Protein AF-0000000079819621 (afdb_homodimer)

Structure (mmCIF, N/CA/C/O backbone):
data_AF-0000000079819621-model_v1
#
loop_
_entity.id
_entity.type
_entity.pdbx_description
1 polymer 'General stress protein'
#
loop_
_atom_site.group_PDB
_atom_site.id
_atom_site.type_symbol
_atom_site.label_atom_id
_atom_site.label_alt_id
_atom_site.label_comp_id
_atom_site.label_asym_id
_atom_site.label_entity_id
_atom_site.label_seq_id
_atom_site.pdbx_PDB_ins_code
_atom_site.Cartn_x
_atom_site.Cartn_y
_atom_site.Cartn_z
_atom_site.occupancy
_atom_site.B_iso_or_equiv
_atom_site.auth_seq_id
_atom_site.auth_comp_id
_atom_site.auth_asym_id
_atom_site.auth_atom_id
_atom_site.pdbx_PDB_model_num
ATOM 1 N N . MET A 1 1 ? -31.453 7.891 5.039 1 51 1 MET A N 1
ATOM 2 C CA . MET A 1 1 ? -31.141 6.617 4.391 1 51 1 MET A CA 1
ATOM 3 C C . MET A 1 1 ? -30.828 5.543 5.426 1 51 1 MET A C 1
ATOM 5 O O . MET A 1 1 ? -30.094 5.793 6.379 1 51 1 MET A O 1
ATOM 9 N N . SER A 1 2 ? -31.375 4.41 5.523 1 60.59 2 SER A N 1
ATOM 10 C CA . SER A 1 2 ? -31.109 3.432 6.574 1 60.59 2 SER A CA 1
ATOM 11 C C . SER A 1 2 ? -29.625 3.027 6.59 1 60.59 2 SER A C 1
ATOM 13 O O . SER A 1 2 ? -28.953 3.076 5.559 1 60.59 2 SER A O 1
ATOM 15 N N . THR A 1 3 ? -29.109 2.9 7.82 1 67.25 3 THR A N 1
ATOM 16 C CA . THR A 1 3 ? -27.734 2.482 8.047 1 67.25 3 THR A CA 1
ATOM 17 C C . THR A 1 3 ? -27.359 1.323 7.129 1 67.25 3 THR A C 1
ATOM 19 O O . THR A 1 3 ? -26.234 1.263 6.621 1 67.25 3 THR A O 1
ATOM 22 N N . ASP A 1 4 ? -28.375 0.458 6.805 1 70.12 4 ASP A N 1
ATOM 23 C CA . ASP A 1 4 ? -28.125 -0.707 5.961 1 70.12 4 ASP A CA 1
ATOM 24 C C . ASP A 1 4 ? -27.906 -0.296 4.508 1 70.12 4 ASP A C 1
ATOM 26 O O . ASP A 1 4 ? -27.031 -0.824 3.832 1 70.12 4 ASP A O 1
ATOM 30 N N . THR A 1 5 ? -28.719 0.645 4.133 1 70.38 5 THR A N 1
ATOM 31 C CA . THR A 1 5 ? -28.609 1.102 2.752 1 70.38 5 THR A CA 1
ATOM 32 C C . THR A 1 5 ? -27.297 1.824 2.518 1 70.38 5 THR A C 1
ATOM 34 O O . THR A 1 5 ? -26.672 1.661 1.467 1 70.38 5 THR A O 1
ATOM 37 N N . GLN A 1 6 ? -26.922 2.545 3.447 1 69.19 6 GLN A N 1
ATOM 38 C CA . GLN A 1 6 ? -25.672 3.277 3.328 1 69.19 6 GLN A CA 1
ATOM 39 C C . GLN A 1 6 ? -24.484 2.324 3.258 1 69.19 6 GLN A C 1
ATOM 41 O O . GLN A 1 6 ? -23.547 2.543 2.479 1 69.19 6 GLN A O 1
ATOM 46 N N . GLN A 1 7 ? -24.594 1.254 4.047 1 73.88 7 GLN A N 1
ATOM 47 C CA . GLN A 1 7 ? -23.516 0.275 4.059 1 73.88 7 GLN A CA 1
ATOM 48 C C . GLN A 1 7 ? -23.406 -0.436 2.713 1 73.88 7 GLN A C 1
ATOM 50 O O . GLN A 1 7 ? -22.297 -0.712 2.242 1 73.88 7 GLN A O 1
ATOM 55 N N . GLN A 1 8 ? -24.562 -0.709 2.166 1 78.06 8 GLN A N 1
ATOM 56 C CA . GLN A 1 8 ? -24.547 -1.382 0.871 1 78.06 8 GLN A CA 1
ATOM 57 C C . GLN A 1 8 ? -23.984 -0.472 -0.215 1 78.06 8 GLN A C 1
ATOM 59 O O . GLN A 1 8 ? -23.25 -0.93 -1.101 1 78.06 8 GLN A O 1
ATOM 64 N N . THR A 1 9 ? -24.359 0.779 -0.103 1 77.06 9 THR A N 1
ATOM 65 C CA . THR A 1 9 ? -23.875 1.744 -1.081 1 77.06 9 THR A CA 1
ATOM 66 C C . THR A 1 9 ? -22.359 1.912 -0.965 1 77.06 9 THR A C 1
ATOM 68 O O . THR A 1 9 ? -21.656 1.97 -1.976 1 77.06 9 THR A O 1
ATOM 71 N N . ASP A 1 10 ? -21.938 1.873 0.248 1 78.5 10 ASP A N 1
ATOM 72 C CA . ASP A 1 10 ? -20.5 2.018 0.48 1 78.5 10 ASP A CA 1
ATOM 73 C C . ASP A 1 10 ? -19.75 0.789 -0.006 1 78.5 10 ASP A C 1
ATOM 75 O O . ASP A 1 10 ? -18.656 0.909 -0.559 1 78.5 10 ASP A O 1
ATOM 79 N N . ARG A 1 11 ? -20.359 -0.316 0.163 1 84.88 11 ARG A N 1
ATOM 80 C CA . ARG A 1 11 ? -19.734 -1.555 -0.292 1 84.88 11 ARG A CA 1
ATOM 81 C C . ARG A 1 11 ? -19.641 -1.594 -1.813 1 84.88 11 ARG A C 1
ATOM 83 O O . ARG A 1 11 ? -18.609 -1.986 -2.367 1 84.88 11 ARG A O 1
ATOM 90 N N . THR A 1 12 ? -20.719 -1.192 -2.443 1 87.62 12 THR A N 1
ATOM 91 C CA . THR A 1 12 ? -20.75 -1.169 -3.9 1 87.62 12 THR A CA 1
ATOM 92 C C . THR A 1 12 ? -19.688 -0.201 -4.441 1 87.62 12 THR A C 1
ATOM 94 O O . THR A 1 12 ? -18.984 -0.518 -5.395 1 87.62 12 THR A O 1
ATOM 97 N N . ALA A 1 13 ? -19.578 0.935 -3.789 1 85.69 13 ALA A N 1
ATOM 98 C CA . ALA A 1 13 ? -18.578 1.921 -4.195 1 85.69 13 ALA A CA 1
ATOM 99 C C . ALA A 1 13 ? -17.156 1.376 -4.02 1 85.69 13 ALA A C 1
ATOM 101 O O . ALA A 1 13 ? -16.297 1.594 -4.871 1 85.69 13 ALA A O 1
ATOM 102 N N . LEU A 1 14 ? -16.969 0.633 -2.939 1 88.56 14 LEU A N 1
ATOM 103 C CA . LEU A 1 14 ? -15.672 0.013 -2.701 1 88.56 14 LEU A CA 1
ATOM 104 C C . LEU A 1 14 ? -15.344 -0.996 -3.797 1 88.56 14 LEU A C 1
ATOM 106 O O . LEU A 1 14 ? -14.211 -1.027 -4.297 1 88.56 14 LEU A O 1
ATOM 110 N N . TYR A 1 15 ? -16.328 -1.773 -4.195 1 91.81 15 TYR A N 1
ATOM 111 C CA . TYR A 1 15 ? -16.125 -2.783 -5.227 1 91.81 15 TYR A CA 1
ATOM 112 C C . TYR A 1 15 ? -15.719 -2.137 -6.547 1 91.81 15 TYR A C 1
ATOM 114 O O . TYR A 1 15 ? -14.797 -2.604 -7.223 1 91.81 15 TYR A O 1
ATOM 122 N N . GLU A 1 16 ? -16.391 -1.058 -6.875 1 91.31 16 GLU A N 1
ATOM 123 C CA . GLU A 1 16 ? -16.078 -0.344 -8.109 1 91.31 16 GLU A CA 1
ATOM 124 C C . GLU A 1 16 ? -14.648 0.181 -8.102 1 91.31 16 GLU A C 1
ATOM 126 O O . GLU A 1 16 ? -13.945 0.104 -9.109 1 91.31 16 GLU A O 1
ATOM 131 N N . VAL A 1 17 ? -14.25 0.653 -6.945 1 91.06 17 VAL A N 1
ATOM 132 C CA . VAL A 1 17 ? -12.898 1.184 -6.781 1 91.06 17 VAL A CA 1
ATOM 133 C C . VAL A 1 17 ? -11.883 0.05 -6.891 1 91.06 17 VAL A C 1
ATOM 135 O O . VAL A 1 17 ? -10.906 0.156 -7.633 1 91.06 17 VAL A O 1
ATOM 138 N N . LEU A 1 18 ? -12.195 -1.051 -6.242 1 94.19 18 LEU A N 1
ATOM 139 C CA . LEU A 1 18 ? -11.266 -2.18 -6.23 1 94.19 18 LEU A CA 1
ATOM 140 C C . LEU A 1 18 ? -11.117 -2.775 -7.625 1 94.19 18 LEU A C 1
ATOM 142 O O . LEU A 1 18 ? -10.039 -3.23 -7.996 1 94.19 18 LEU A O 1
ATOM 146 N N . ASP A 1 19 ? -12.164 -2.742 -8.391 1 95.25 19 ASP A N 1
ATOM 147 C CA . ASP A 1 19 ? -12.172 -3.361 -9.719 1 95.25 19 ASP A CA 1
ATOM 148 C C . ASP A 1 19 ? -11.273 -2.594 -10.688 1 95.25 19 ASP A C 1
ATOM 150 O O . ASP A 1 19 ? -10.945 -3.094 -11.766 1 95.25 19 ASP A O 1
ATOM 154 N N . ASP A 1 20 ? -10.805 -1.423 -10.289 1 93.62 20 ASP A N 1
ATOM 155 C CA . ASP A 1 20 ? -9.938 -0.613 -11.125 1 93.62 20 ASP A CA 1
ATOM 156 C C . ASP A 1 20 ? -8.469 -0.992 -10.922 1 93.62 20 ASP A C 1
ATOM 158 O O . ASP A 1 20 ? -7.586 -0.462 -11.602 1 93.62 20 ASP A O 1
ATOM 162 N N . PHE A 1 21 ? -8.211 -1.884 -10.023 1 95.44 21 PHE A N 1
ATOM 163 C CA . PHE A 1 21 ? -6.84 -2.266 -9.719 1 95.44 21 PHE A CA 1
ATOM 164 C C . PHE A 1 21 ? -6.574 -3.707 -10.141 1 95.44 21 PHE A C 1
ATOM 166 O O . PHE A 1 21 ? -7.387 -4.594 -9.875 1 95.44 21 PHE A O 1
ATOM 173 N N . ASP A 1 22 ? -5.406 -3.957 -10.727 1 95.88 22 ASP A N 1
ATOM 174 C CA . ASP A 1 22 ? -4.992 -5.309 -11.086 1 95.88 22 ASP A CA 1
ATOM 175 C C . ASP A 1 22 ? -4.02 -5.875 -10.055 1 95.88 22 ASP A C 1
ATOM 177 O O . ASP A 1 22 ? -3.777 -7.086 -10.023 1 95.88 22 ASP A O 1
ATOM 181 N N . THR A 1 23 ? -3.41 -4.953 -9.352 1 97.25 23 THR A N 1
ATOM 182 C CA . THR A 1 23 ? -2.367 -5.352 -8.406 1 97.25 23 THR A CA 1
ATOM 183 C C . THR A 1 23 ? -2.643 -4.773 -7.02 1 97.25 23 THR A C 1
ATOM 185 O O . THR A 1 23 ? -3.035 -3.611 -6.895 1 97.25 23 THR A O 1
ATOM 188 N N . ALA A 1 24 ? -2.496 -5.535 -6.023 1 98.19 24 ALA A N 1
ATOM 189 C CA . ALA A 1 24 ? -2.541 -5.117 -4.625 1 98.19 24 ALA A CA 1
ATOM 190 C C . ALA A 1 24 ? -1.16 -5.211 -3.98 1 98.19 24 ALA A C 1
ATOM 192 O O . ALA A 1 24 ? -0.365 -6.086 -4.324 1 98.19 24 ALA A O 1
ATOM 193 N N . MET A 1 25 ? -0.844 -4.281 -3.125 1 98.44 25 MET A N 1
ATOM 194 C CA . MET A 1 25 ? 0.233 -4.547 -2.176 1 98.44 25 MET A CA 1
ATOM 195 C C . MET A 1 25 ? -0.276 -5.359 -0.99 1 98.44 25 MET A C 1
ATOM 197 O O . MET A 1 25 ? -1.056 -4.859 -0.177 1 98.44 25 MET A O 1
ATOM 201 N N . LEU A 1 26 ? 0.142 -6.613 -0.915 1 98.25 26 LEU A N 1
ATOM 202 C CA . LEU A 1 26 ? -0.237 -7.504 0.175 1 98.25 26 LEU A CA 1
ATOM 203 C C . LEU A 1 26 ? 0.841 -7.535 1.254 1 98.25 26 LEU A C 1
ATOM 205 O O . LEU A 1 26 ? 2.006 -7.82 0.966 1 98.25 26 LEU A O 1
ATOM 209 N N . THR A 1 27 ? 0.453 -7.195 2.443 1 97.12 27 THR A N 1
ATOM 210 C CA . THR A 1 27 ? 1.357 -7.305 3.582 1 97.12 27 THR A CA 1
ATOM 211 C C . THR A 1 27 ? 0.902 -8.406 4.531 1 97.12 27 THR A C 1
ATOM 213 O O . THR A 1 27 ? -0.243 -8.414 4.988 1 97.12 27 THR A O 1
ATOM 216 N N . THR A 1 28 ? 1.731 -9.359 4.738 1 96.56 28 THR A N 1
ATOM 217 C CA . THR A 1 28 ? 1.576 -10.398 5.75 1 96.56 28 THR A CA 1
ATOM 218 C C . THR A 1 28 ? 2.656 -10.281 6.82 1 96.56 28 THR A C 1
ATOM 220 O O . THR A 1 28 ? 3.477 -9.359 6.781 1 96.56 28 THR A O 1
ATOM 223 N N . PHE A 1 29 ? 2.586 -11.18 7.812 1 93.19 29 PHE A N 1
ATOM 224 C CA . PHE A 1 29 ? 3.473 -11.039 8.961 1 93.19 29 PHE A CA 1
ATOM 225 C C . PHE A 1 29 ? 4.18 -12.352 9.258 1 93.19 29 PHE A C 1
ATOM 227 O O . PHE A 1 29 ? 3.557 -13.414 9.25 1 93.19 29 PHE A O 1
ATOM 234 N N . THR A 1 30 ? 5.453 -12.227 9.484 1 89.38 30 THR A N 1
ATOM 235 C CA . THR A 1 30 ? 6.191 -13.398 9.961 1 89.38 30 THR A CA 1
ATOM 236 C C . THR A 1 30 ? 5.738 -13.781 11.367 1 89.38 30 THR A C 1
ATOM 238 O O . THR A 1 30 ? 4.965 -13.062 11.992 1 89.38 30 THR A O 1
ATOM 241 N N . ALA A 1 31 ? 6.246 -14.898 11.82 1 87.75 31 ALA A N 1
ATOM 242 C CA . ALA A 1 31 ? 5.859 -15.406 13.133 1 87.75 31 ALA A CA 1
ATOM 243 C C . ALA A 1 31 ? 6.246 -14.422 14.234 1 87.75 31 ALA A C 1
ATOM 245 O O . ALA A 1 31 ? 5.562 -14.328 15.258 1 87.75 31 ALA A O 1
ATOM 246 N N . ASP A 1 32 ? 7.301 -13.656 14.031 1 85.56 32 ASP A N 1
ATOM 247 C CA . ASP A 1 32 ? 7.762 -12.703 15.039 1 85.56 32 ASP A CA 1
ATOM 248 C C . ASP A 1 32 ? 7.078 -11.352 14.859 1 85.56 32 ASP A C 1
ATOM 250 O O . ASP A 1 32 ? 7.422 -10.383 15.539 1 85.56 32 ASP A O 1
ATOM 254 N N . GLY A 1 33 ? 6.191 -11.281 13.891 1 86.88 33 GLY A N 1
ATOM 255 C CA . GLY A 1 33 ? 5.387 -10.078 13.734 1 86.88 33 GLY A CA 1
ATOM 256 C C . GLY A 1 33 ? 5.965 -9.094 12.734 1 86.88 33 GLY A C 1
ATOM 257 O O . GLY A 1 33 ? 5.484 -7.965 12.617 1 86.88 33 GLY A O 1
ATOM 258 N N . THR A 1 34 ? 7.012 -9.516 12.023 1 87 34 THR A N 1
ATOM 259 C CA . THR A 1 34 ? 7.629 -8.633 11.039 1 87 34 THR A CA 1
ATOM 260 C C . THR A 1 34 ? 6.785 -8.562 9.766 1 87 34 THR A C 1
ATOM 262 O O . THR A 1 34 ? 6.457 -9.594 9.18 1 87 34 THR A O 1
ATOM 265 N N . PRO A 1 35 ? 6.367 -7.34 9.438 1 93 35 PRO A N 1
ATOM 266 C CA . PRO A 1 35 ? 5.578 -7.207 8.211 1 93 35 PRO A CA 1
ATOM 267 C C . PRO A 1 35 ? 6.395 -7.473 6.949 1 93 35 PRO A C 1
ATOM 269 O O . PRO A 1 35 ? 7.582 -7.137 6.895 1 93 35 PRO A O 1
ATOM 272 N N . HIS A 1 36 ? 5.785 -8.078 5.996 1 93.38 36 HIS A N 1
ATOM 273 C CA . HIS A 1 36 ? 6.367 -8.32 4.684 1 93.38 36 HIS A CA 1
ATOM 274 C C . HIS A 1 36 ? 5.371 -8.008 3.572 1 93.38 36 HIS A C 1
ATOM 276 O O . HIS A 1 36 ? 4.391 -8.727 3.391 1 93.38 36 HIS A O 1
ATOM 282 N N . GLY A 1 37 ? 5.645 -6.895 2.85 1 94.75 37 GLY A N 1
ATOM 283 C CA . GLY A 1 37 ? 4.77 -6.469 1.771 1 94.75 37 GLY A CA 1
ATOM 284 C C . GLY A 1 37 ? 5.285 -6.848 0.396 1 94.75 37 GLY A C 1
ATOM 285 O O . GLY A 1 37 ? 6.496 -6.895 0.174 1 94.75 37 GLY A O 1
ATOM 286 N N . ARG A 1 38 ? 4.359 -7.109 -0.521 1 93.69 38 ARG A N 1
ATOM 287 C CA . ARG A 1 38 ? 4.719 -7.371 -1.911 1 93.69 38 ARG A CA 1
ATOM 288 C C . ARG A 1 38 ? 3.539 -7.121 -2.842 1 93.69 38 ARG A C 1
ATOM 290 O O . ARG A 1 38 ? 2.383 -7.199 -2.422 1 93.69 38 ARG A O 1
ATOM 297 N N . PRO A 1 39 ? 3.885 -6.801 -4.062 1 96.25 39 PRO A N 1
ATOM 298 C CA . PRO A 1 39 ? 2.789 -6.723 -5.031 1 96.25 39 PRO A CA 1
ATOM 299 C C . PRO A 1 39 ? 2.254 -8.102 -5.426 1 96.25 39 PRO A C 1
ATOM 301 O O . PRO A 1 39 ? 3.031 -9.039 -5.617 1 96.25 39 PRO A O 1
ATOM 304 N N . MET A 1 40 ? 0.931 -8.18 -5.445 1 96.44 40 MET A N 1
ATOM 305 C CA . MET A 1 40 ? 0.237 -9.391 -5.875 1 96.44 40 MET A CA 1
ATOM 306 C C . MET A 1 40 ? -0.826 -9.07 -6.918 1 96.44 40 MET A C 1
ATOM 308 O O . MET A 1 40 ? -1.644 -8.172 -6.723 1 96.44 40 MET A O 1
ATOM 312 N N . HIS A 1 41 ? -0.788 -9.781 -8.062 1 96 41 HIS A N 1
ATOM 313 C CA . HIS A 1 41 ? -1.864 -9.664 -9.039 1 96 41 HIS A CA 1
ATOM 314 C C . HIS A 1 41 ? -3.186 -10.172 -8.469 1 96 41 HIS A C 1
ATOM 316 O O . HIS A 1 41 ? -3.254 -11.281 -7.938 1 96 41 HIS A O 1
ATOM 322 N N . VAL A 1 42 ? -4.219 -9.32 -8.555 1 97.75 42 VAL A N 1
ATOM 323 C CA . VAL A 1 42 ? -5.551 -9.742 -8.141 1 97.75 42 VAL A CA 1
ATOM 324 C C . VAL A 1 42 ? -6.164 -10.641 -9.211 1 97.75 42 VAL A C 1
ATOM 326 O O . VAL A 1 42 ? -6.566 -10.156 -10.273 1 97.75 42 VAL A O 1
ATOM 329 N N . ALA A 1 43 ? -6.312 -11.93 -8.914 1 97.69 43 ALA A N 1
ATOM 330 C CA . ALA A 1 43 ? -6.852 -12.859 -9.898 1 97.69 43 ALA A CA 1
ATOM 331 C C . ALA A 1 43 ? -8.352 -12.68 -10.07 1 97.69 43 ALA A C 1
ATOM 333 O O . ALA A 1 43 ? -8.883 -12.797 -11.18 1 97.69 43 ALA A O 1
ATOM 334 N N . GLN A 1 44 ? -9.008 -12.406 -8.891 1 97.56 44 GLN A N 1
ATOM 335 C CA . GLN A 1 44 ? -10.461 -12.25 -8.906 1 97.56 44 GLN A CA 1
ATOM 336 C C . GLN A 1 44 ? -10.953 -11.547 -7.645 1 97.56 44 GLN A C 1
ATOM 338 O O . GLN A 1 44 ? -10.461 -11.812 -6.547 1 97.56 44 GLN A O 1
ATOM 343 N N . ARG A 1 45 ? -11.883 -10.68 -7.773 1 97.25 45 ARG A N 1
ATOM 344 C CA . ARG A 1 45 ? -12.695 -10.227 -6.652 1 97.25 45 ARG A CA 1
ATOM 345 C C . ARG A 1 45 ? -14.094 -10.836 -6.703 1 97.25 45 ARG A C 1
ATOM 347 O O . ARG A 1 45 ? -14.805 -10.688 -7.699 1 97.25 45 ARG A O 1
ATOM 354 N N . ASP A 1 46 ? -14.5 -11.492 -5.66 1 95.38 46 ASP A N 1
ATOM 355 C CA . ASP A 1 46 ? -15.828 -12.078 -5.48 1 95.38 46 ASP A CA 1
ATOM 356 C C . ASP A 1 46 ? -16.516 -11.508 -4.238 1 95.38 46 ASP A C 1
ATOM 358 O O . ASP A 1 46 ? -16.328 -12.023 -3.133 1 95.38 46 ASP A O 1
ATOM 362 N N . GLY A 1 47 ? -17.328 -10.5 -4.43 1 93.88 47 GLY A N 1
ATOM 363 C CA . GLY A 1 47 ? -17.844 -9.773 -3.279 1 93.88 47 GLY A CA 1
ATOM 364 C C . GLY A 1 47 ? -16.766 -9.172 -2.412 1 93.88 47 GLY A C 1
ATOM 365 O O . GLY A 1 47 ? -15.922 -8.414 -2.898 1 93.88 47 GLY A O 1
ATOM 366 N N . ASP A 1 48 ? -16.734 -9.664 -1.122 1 93.75 48 ASP A N 1
ATOM 367 C CA . ASP A 1 48 ? -15.781 -9.141 -0.155 1 93.75 48 ASP A CA 1
ATOM 368 C C . ASP A 1 48 ? -14.484 -9.945 -0.176 1 93.75 48 ASP A C 1
ATOM 370 O O . ASP A 1 48 ? -13.609 -9.75 0.672 1 93.75 48 ASP A O 1
ATOM 374 N N . THR A 1 49 ? -14.414 -10.797 -1.152 1 97.12 49 THR A N 1
ATOM 375 C CA . THR A 1 49 ? -13.281 -11.711 -1.157 1 97.12 49 THR A CA 1
ATOM 376 C C . THR A 1 49 ? -12.352 -11.406 -2.328 1 97.12 49 THR A C 1
ATOM 378 O O . THR A 1 49 ? -12.805 -11.219 -3.457 1 97.12 49 THR A O 1
ATOM 381 N N . LEU A 1 50 ? -11.078 -11.266 -2.053 1 98.25 50 LEU A N 1
ATOM 382 C CA . LEU A 1 50 ? -10.047 -11.18 -3.084 1 98.25 50 LEU A CA 1
ATOM 383 C C . LEU A 1 50 ? -9.273 -12.492 -3.188 1 98.25 50 LEU A C 1
ATOM 385 O O . LEU A 1 50 ? -8.953 -13.109 -2.17 1 98.25 50 LEU A O 1
ATOM 389 N N . TRP A 1 51 ? -8.984 -12.875 -4.441 1 98.5 51 TRP A N 1
ATOM 390 C CA . TRP A 1 51 ? -8.266 -14.109 -4.711 1 98.5 51 TRP A CA 1
ATOM 391 C C . TRP A 1 51 ? -6.957 -13.828 -5.445 1 98.5 51 TRP A C 1
ATOM 393 O O . TRP A 1 51 ? -6.922 -13.023 -6.379 1 98.5 51 TRP A O 1
ATOM 403 N N . PHE A 1 52 ? -5.965 -14.508 -4.992 1 98.06 52 PHE A N 1
ATOM 404 C CA . PHE A 1 52 ? -4.645 -14.469 -5.609 1 98.06 52 PHE A CA 1
ATOM 405 C C . PHE A 1 52 ? -4.129 -15.875 -5.887 1 98.06 52 PHE A C 1
ATOM 407 O O . PHE A 1 52 ? -4.551 -16.844 -5.234 1 98.06 52 PHE A O 1
ATOM 414 N N . VAL A 1 53 ? -3.223 -16.031 -6.871 1 97.81 53 VAL A N 1
ATOM 415 C CA . VAL A 1 53 ? -2.547 -17.297 -7.168 1 97.81 53 VAL A CA 1
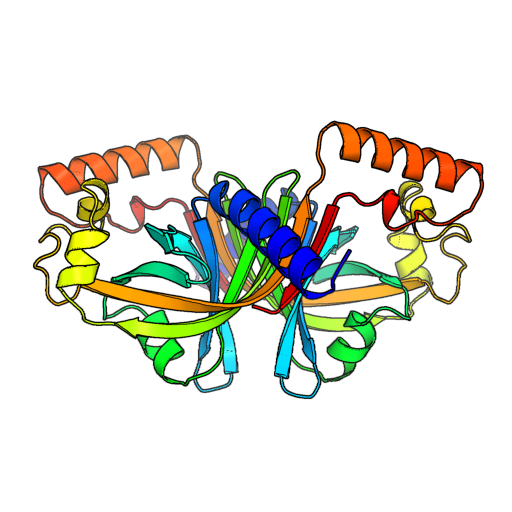ATOM 416 C C . VAL A 1 53 ? -1.061 -17.172 -6.84 1 97.81 53 VAL A C 1
ATOM 418 O O . VAL A 1 53 ? -0.433 -16.156 -7.141 1 97.81 53 VAL A O 1
ATOM 421 N N . THR A 1 54 ? -0.583 -18.172 -6.156 1 96.62 54 THR A N 1
ATOM 422 C CA . THR A 1 54 ? 0.828 -18.141 -5.785 1 96.62 54 THR A CA 1
ATOM 423 C C . THR A 1 54 ? 1.4 -19.547 -5.727 1 96.62 54 THR A C 1
ATOM 425 O O . THR A 1 54 ? 0.68 -20.531 -5.945 1 96.62 54 THR A O 1
ATOM 428 N N . GLY A 1 55 ? 2.711 -19.609 -5.637 1 95.31 55 GLY A N 1
ATOM 429 C CA . GLY A 1 55 ? 3.361 -20.891 -5.414 1 95.31 55 GLY A CA 1
ATOM 430 C C . GLY A 1 55 ? 3.422 -21.281 -3.951 1 95.31 55 GLY A C 1
ATOM 431 O O . GLY A 1 55 ? 3.643 -20.438 -3.084 1 95.31 55 GLY A O 1
ATOM 432 N N . ILE A 1 56 ? 3.287 -22.562 -3.654 1 94.12 56 ILE A N 1
ATOM 433 C CA . ILE A 1 56 ? 3.201 -23.094 -2.297 1 94.12 56 ILE A CA 1
ATOM 434 C C . ILE A 1 56 ? 4.504 -22.812 -1.552 1 94.12 56 ILE A C 1
ATOM 436 O O . ILE A 1 56 ? 4.516 -22.703 -0.324 1 94.12 56 ILE A O 1
ATOM 440 N N . ASP A 1 57 ? 5.566 -22.672 -2.242 1 92.38 57 ASP A N 1
ATOM 441 C CA . ASP A 1 57 ? 6.871 -22.5 -1.609 1 92.38 57 ASP A CA 1
ATOM 442 C C . ASP A 1 57 ? 7.176 -21.031 -1.377 1 92.38 57 ASP A C 1
ATOM 444 O O . ASP A 1 57 ? 8.25 -20.672 -0.89 1 92.38 57 ASP A O 1
ATOM 448 N N . SER A 1 58 ? 6.273 -20.172 -1.578 1 90.69 58 SER A N 1
ATOM 449 C CA . SER A 1 58 ? 6.465 -18.734 -1.361 1 90.69 58 SER A CA 1
ATOM 450 C C . SER A 1 58 ? 6.434 -18.391 0.124 1 90.69 58 SER A C 1
ATOM 452 O O . SER A 1 58 ? 5.797 -19.094 0.915 1 90.69 58 SER A O 1
ATOM 454 N N . GLY A 1 59 ? 7.152 -17.406 0.52 1 90.12 59 GLY A N 1
ATOM 455 C CA . GLY A 1 59 ? 7.215 -16.953 1.899 1 90.12 59 GLY A CA 1
ATOM 456 C C . GLY A 1 59 ? 5.859 -16.594 2.475 1 90.12 59 GLY A C 1
ATOM 457 O O . GLY A 1 59 ? 5.598 -16.812 3.658 1 90.12 59 GLY A O 1
ATOM 458 N N . LYS A 1 60 ? 5.035 -16.047 1.583 1 94.62 60 LYS A N 1
ATOM 459 C CA . LYS A 1 60 ? 3.738 -15.602 2.082 1 94.62 60 LYS A CA 1
ATOM 460 C C . LYS A 1 60 ? 2.9 -16.781 2.574 1 94.62 60 LYS A C 1
ATOM 462 O O . LYS A 1 60 ? 2.059 -16.625 3.461 1 94.62 60 LYS A O 1
ATOM 467 N N . VAL A 1 61 ? 3.094 -17.938 2.033 1 94.38 61 VAL A N 1
ATOM 468 C CA . VAL A 1 61 ? 2.334 -19.109 2.463 1 94.38 61 VAL A CA 1
ATOM 469 C C . VAL A 1 61 ? 2.67 -19.438 3.916 1 94.38 61 VAL A C 1
ATOM 471 O O . VAL A 1 61 ? 1.774 -19.703 4.719 1 94.38 61 VAL A O 1
ATOM 474 N N . ARG A 1 62 ? 3.934 -19.406 4.297 1 93.62 62 ARG A N 1
ATOM 475 C CA . ARG A 1 62 ? 4.363 -19.625 5.676 1 93.62 62 ARG A CA 1
ATOM 476 C C . ARG A 1 62 ? 3.854 -18.516 6.59 1 93.62 62 ARG A C 1
ATOM 478 O O . ARG A 1 62 ? 3.398 -18.781 7.703 1 93.62 62 ARG A O 1
ATOM 485 N N . GLU A 1 63 ? 3.938 -17.328 6.133 1 94.88 63 GLU A N 1
ATOM 486 C CA . GLU A 1 63 ? 3.514 -16.172 6.926 1 94.88 63 GLU A CA 1
ATOM 487 C C . GLU A 1 63 ? 2.018 -16.234 7.227 1 94.88 63 GLU A C 1
ATOM 489 O O . GLU A 1 63 ? 1.592 -15.93 8.344 1 94.88 63 GLU A O 1
ATOM 494 N N . ILE A 1 64 ? 1.205 -16.625 6.23 1 95.94 64 ILE A N 1
ATOM 495 C CA . ILE A 1 64 ? -0.248 -16.672 6.355 1 95.94 64 ILE A CA 1
ATOM 496 C C . ILE A 1 64 ? -0.645 -17.734 7.371 1 95.94 64 ILE A C 1
ATOM 498 O O . ILE A 1 64 ? -1.674 -17.609 8.039 1 95.94 64 ILE A O 1
ATOM 502 N N . ALA A 1 65 ? 0.161 -18.719 7.594 1 90.19 65 ALA A N 1
ATOM 503 C CA . ALA A 1 65 ? -0.117 -19.797 8.531 1 90.19 65 ALA A CA 1
ATOM 504 C C . ALA A 1 65 ? -0.15 -19.297 9.969 1 90.19 65 ALA A C 1
ATOM 506 O O . ALA A 1 65 ? -0.695 -19.953 10.852 1 90.19 65 ALA A O 1
ATOM 507 N N . SER A 1 66 ? 0.393 -18.109 10.242 1 86.88 66 SER A N 1
ATOM 508 C CA . SER A 1 66 ? 0.422 -17.531 11.578 1 86.88 66 SER A CA 1
ATOM 509 C C . SER A 1 66 ? -0.979 -17.141 12.047 1 86.88 66 SER A C 1
ATOM 511 O O . SER A 1 66 ? -1.216 -16.984 13.25 1 86.88 66 SER A O 1
ATOM 513 N N . GLY A 1 67 ? -1.892 -16.844 11.086 1 89.31 67 GLY A N 1
ATOM 514 C CA . GLY A 1 67 ? -3.266 -16.5 11.422 1 89.31 67 GLY A CA 1
ATOM 515 C C . GLY A 1 67 ? -3.494 -15.016 11.562 1 89.31 67 GLY A C 1
ATOM 516 O O . GLY A 1 67 ? -4.609 -14.578 11.859 1 89.31 67 GLY A O 1
ATOM 517 N N . ASP A 1 68 ? -2.469 -14.234 11.469 1 90.88 68 ASP A N 1
ATOM 518 C CA . ASP A 1 68 ? -2.619 -12.781 11.5 1 90.88 68 ASP A CA 1
ATOM 519 C C . ASP A 1 68 ? -3.408 -12.289 10.289 1 90.88 68 ASP A C 1
ATOM 521 O O . ASP A 1 68 ? -3.377 -12.906 9.227 1 90.88 68 ASP A O 1
ATOM 525 N N . PRO A 1 69 ? -4.129 -11.18 10.461 1 92.75 69 PRO A N 1
ATOM 526 C CA . PRO A 1 69 ? -4.812 -10.625 9.297 1 92.75 69 PRO A CA 1
ATOM 527 C C . PRO A 1 69 ? -3.848 -10.078 8.242 1 92.75 69 PRO A C 1
ATOM 529 O O . PRO A 1 69 ? -2.701 -9.75 8.57 1 92.75 69 PRO A O 1
ATOM 532 N N . ALA A 1 70 ? -4.305 -10.016 7.043 1 96.44 70 ALA A N 1
ATOM 533 C CA . ALA A 1 70 ? -3.547 -9.375 5.969 1 96.44 70 ALA A CA 1
ATOM 534 C C . ALA A 1 70 ? -3.936 -7.91 5.82 1 96.44 70 ALA A C 1
ATOM 536 O O . ALA A 1 70 ? -5.078 -7.535 6.078 1 96.44 70 ALA A O 1
ATOM 537 N N . VAL A 1 71 ? -3 -7.141 5.453 1 97.31 71 VAL A N 1
ATOM 538 C CA . VAL A 1 71 ? -3.225 -5.754 5.062 1 97.31 71 VAL A CA 1
ATOM 539 C C . VAL A 1 71 ? -3.062 -5.609 3.551 1 97.31 71 VAL A C 1
ATOM 541 O O . VAL A 1 71 ? -2.105 -6.129 2.971 1 97.31 71 VAL A O 1
ATOM 544 N N . LEU A 1 72 ? -4.023 -4.996 2.938 1 98.25 72 LEU A N 1
ATOM 545 C CA . LEU A 1 72 ? -3.971 -4.727 1.505 1 98.25 72 LEU A CA 1
ATOM 546 C C . LEU A 1 72 ? -4.078 -3.229 1.231 1 98.25 72 LEU A C 1
ATOM 548 O O . LEU A 1 72 ? -4.941 -2.551 1.791 1 98.25 72 LEU A O 1
ATOM 552 N N . THR A 1 73 ? -3.174 -2.748 0.401 1 98.56 73 THR A N 1
ATOM 553 C CA . THR A 1 73 ? -3.314 -1.375 -0.072 1 98.56 73 THR A CA 1
ATOM 554 C C . THR A 1 73 ? -3.309 -1.325 -1.598 1 98.56 73 THR A C 1
ATOM 556 O O . THR A 1 73 ? -2.719 -2.189 -2.25 1 98.56 73 THR A O 1
ATOM 559 N N . PHE A 1 74 ? -4.062 -0.407 -2.125 1 97.94 74 PHE A N 1
ATOM 560 C CA . PHE A 1 74 ? -4.141 -0.067 -3.541 1 97.94 74 PHE A CA 1
ATOM 561 C C . PHE A 1 74 ? -3.91 1.426 -3.752 1 97.94 74 PHE A C 1
ATOM 563 O O . PHE A 1 74 ? -4.445 2.252 -3.01 1 97.94 74 PHE A O 1
ATOM 570 N N . GLN A 1 75 ? -3.053 1.695 -4.703 1 97.69 75 GLN A N 1
ATOM 571 C CA . GLN A 1 75 ? -2.742 3.104 -4.93 1 97.69 75 GLN A CA 1
ATOM 572 C C . GLN A 1 75 ? -2.602 3.406 -6.418 1 97.69 75 GLN A C 1
ATOM 574 O O . GLN A 1 75 ? -1.934 2.668 -7.145 1 97.69 75 GLN A O 1
ATOM 579 N N . SER A 1 76 ? -3.309 4.398 -6.895 1 95.44 76 SER A N 1
ATOM 580 C CA . SER A 1 76 ? -3.086 5.047 -8.18 1 95.44 76 SER A CA 1
ATOM 581 C C . SER A 1 76 ? -2.893 6.551 -8.016 1 95.44 76 SER A C 1
ATOM 583 O O . SER A 1 76 ? -2.633 7.031 -6.91 1 95.44 76 SER A O 1
ATOM 585 N N . SER A 1 77 ? -2.936 7.273 -9.125 1 91.75 77 SER A N 1
ATOM 586 C CA . SER A 1 77 ? -2.688 8.711 -9.078 1 91.75 77 SER A CA 1
ATOM 587 C C . SER A 1 77 ? -3.818 9.445 -8.367 1 91.75 77 SER A C 1
ATOM 589 O O . SER A 1 77 ? -3.621 10.547 -7.848 1 91.75 77 SER A O 1
ATOM 591 N N . ASP A 1 78 ? -5 8.844 -8.305 1 90.31 78 ASP A N 1
ATOM 592 C CA . ASP A 1 78 ? -6.125 9.602 -7.777 1 90.31 78 ASP A CA 1
ATOM 593 C C . ASP A 1 78 ? -7.004 8.734 -6.883 1 90.31 78 ASP A C 1
ATOM 595 O O . ASP A 1 78 ? -8.102 9.148 -6.488 1 90.31 78 ASP A O 1
ATOM 599 N N . THR A 1 79 ? -6.613 7.527 -6.664 1 93 79 THR A N 1
ATOM 600 C CA . THR A 1 79 ? -7.406 6.605 -5.859 1 93 79 THR A CA 1
ATOM 601 C C . THR A 1 79 ? -6.516 5.824 -4.898 1 93 79 THR A C 1
ATOM 603 O O . THR A 1 79 ? -5.441 5.352 -5.281 1 93 79 THR A O 1
ATOM 606 N N . TRP A 1 80 ? -6.895 5.758 -3.58 1 94.94 80 TRP A N 1
ATOM 607 C CA . TRP A 1 80 ? -6.203 4.996 -2.545 1 94.94 80 TRP A CA 1
ATOM 608 C C . TRP A 1 80 ? -7.176 4.102 -1.784 1 94.94 80 TRP A C 1
ATOM 610 O O . TRP A 1 80 ? -8.297 4.512 -1.481 1 94.94 80 TRP A O 1
ATOM 620 N N . VAL A 1 81 ? -6.785 2.861 -1.521 1 95.44 81 VAL A N 1
ATOM 621 C CA . VAL A 1 81 ? -7.57 1.939 -0.707 1 95.44 81 VAL A CA 1
ATOM 622 C C . VAL A 1 81 ? -6.688 1.332 0.382 1 95.44 81 VAL A C 1
ATOM 624 O O . VAL A 1 81 ? -5.559 0.911 0.112 1 95.44 81 VAL A O 1
ATOM 627 N N . ALA A 1 82 ? -7.105 1.397 1.621 1 95.38 82 ALA A N 1
ATOM 628 C CA . ALA A 1 82 ? -6.555 0.618 2.727 1 95.38 82 ALA A CA 1
ATOM 629 C C . ALA A 1 82 ? -7.57 -0.398 3.242 1 95.38 82 ALA A C 1
ATOM 631 O O . ALA A 1 82 ? -8.688 -0.033 3.613 1 95.38 82 ALA A O 1
ATOM 632 N N . ALA A 1 83 ? -7.133 -1.665 3.258 1 94.88 83 ALA A N 1
ATOM 633 C CA . ALA A 1 83 ? -8.055 -2.723 3.664 1 94.88 83 ALA A CA 1
ATOM 634 C C . ALA A 1 83 ? -7.359 -3.744 4.559 1 94.88 83 ALA A C 1
ATOM 636 O O . ALA A 1 83 ? -6.133 -3.881 4.52 1 94.88 83 ALA A O 1
ATOM 637 N N . THR A 1 84 ? -8.164 -4.352 5.41 1 94.06 84 THR A N 1
ATOM 638 C CA . THR A 1 84 ? -7.742 -5.488 6.219 1 94.06 84 THR A CA 1
ATOM 639 C C . THR A 1 84 ? -8.648 -6.691 5.973 1 94.06 84 THR A C 1
ATOM 641 O O . THR A 1 84 ? -9.836 -6.531 5.676 1 94.06 84 THR A O 1
ATOM 644 N N . GLY A 1 85 ? -8.07 -7.84 6.02 1 95.12 85 GLY A N 1
ATOM 645 C CA . GLY A 1 85 ? -8.867 -9.031 5.797 1 95.12 85 GLY A CA 1
ATOM 646 C C . GLY A 1 85 ? -8.281 -10.273 6.438 1 95.12 85 GLY A C 1
ATOM 647 O O . GLY A 1 85 ? -7.102 -10.297 6.801 1 95.12 85 GLY A O 1
ATOM 648 N N . GLU A 1 86 ? -9.133 -11.242 6.648 1 96.56 86 GLU A N 1
ATOM 649 C CA . GLU A 1 86 ? -8.68 -12.586 7.008 1 96.56 86 GLU A CA 1
ATOM 650 C C . GLU A 1 86 ? -8.109 -13.32 5.793 1 96.56 86 GLU A C 1
ATOM 652 O O . GLU A 1 86 ? -8.727 -13.32 4.723 1 96.56 86 GLU A O 1
ATOM 657 N N . VAL A 1 87 ? -6.918 -13.891 5.961 1 98.12 87 VAL A N 1
ATOM 658 C CA . VAL A 1 87 ? -6.227 -14.484 4.82 1 98.12 87 VAL A CA 1
ATOM 659 C C . VAL A 1 87 ? -5.98 -15.969 5.082 1 98.12 87 VAL A C 1
ATOM 661 O O . VAL A 1 87 ? -5.633 -16.359 6.199 1 98.12 87 VAL A O 1
ATOM 664 N N . GLU A 1 88 ? -6.191 -16.766 4.043 1 97.69 88 GLU A N 1
ATOM 665 C CA . GLU A 1 88 ? -5.953 -18.203 4.121 1 97.69 88 GLU A CA 1
ATOM 666 C C . GLU A 1 88 ? -5.387 -18.75 2.809 1 97.69 88 GLU A C 1
ATOM 668 O O . GLU A 1 88 ? -5.566 -18.141 1.754 1 97.69 88 GLU A O 1
ATOM 673 N N . ILE A 1 89 ? -4.703 -19.844 2.943 1 97.56 89 ILE A N 1
ATOM 674 C CA . ILE A 1 89 ? -4.246 -20.594 1.774 1 97.56 89 ILE A CA 1
ATOM 675 C C . ILE A 1 89 ? -5.238 -21.703 1.454 1 97.56 89 ILE A C 1
ATOM 677 O O . ILE A 1 89 ? -5.711 -22.406 2.355 1 97.56 89 ILE A O 1
ATOM 681 N N . SER A 1 90 ? -5.59 -21.75 0.212 1 96.12 90 SER A N 1
ATOM 682 C CA . SER A 1 90 ? -6.449 -22.844 -0.225 1 96.12 90 SER A CA 1
ATOM 683 C C . SER A 1 90 ? -5.762 -23.703 -1.284 1 96.12 90 SER A C 1
ATOM 685 O O . SER A 1 90 ? -5.129 -23.172 -2.199 1 96.12 90 SER A O 1
ATOM 687 N N . HIS A 1 91 ? -5.965 -25.016 -1.155 1 94.75 91 HIS A N 1
ATOM 688 C CA . HIS A 1 91 ? -5.406 -25.969 -2.107 1 94.75 91 HIS A CA 1
ATOM 689 C C . HIS A 1 91 ? -6.48 -26.5 -3.053 1 94.75 91 HIS A C 1
ATOM 691 O O . HIS A 1 91 ? -6.285 -27.516 -3.713 1 94.75 91 HIS A O 1
ATOM 697 N N . ASP A 1 92 ? -7.578 -25.797 -3.096 1 96.44 92 ASP A N 1
ATOM 698 C CA . ASP A 1 92 ? -8.711 -26.203 -3.92 1 96.44 92 ASP A CA 1
ATOM 699 C C . ASP A 1 92 ? -8.359 -26.125 -5.406 1 96.44 92 ASP A C 1
ATOM 701 O O . ASP A 1 92 ? -8.281 -25.047 -5.984 1 96.44 92 ASP A O 1
ATOM 705 N N . ARG A 1 93 ? -8.25 -27.297 -6.051 1 97 93 ARG A N 1
ATOM 706 C CA . ARG A 1 93 ? -7.859 -27.391 -7.453 1 97 93 ARG A CA 1
ATOM 707 C C . ARG A 1 93 ? -8.914 -26.75 -8.352 1 97 93 ARG A C 1
ATOM 709 O O . ARG A 1 93 ? -8.594 -26.172 -9.391 1 97 93 ARG A O 1
ATOM 716 N N . SER A 1 94 ? -10.156 -26.906 -7.953 1 97.81 94 SER A N 1
ATOM 717 C CA . SER A 1 94 ? -11.219 -26.312 -8.75 1 97.81 94 SER A CA 1
ATOM 718 C C . SER A 1 94 ? -11.094 -24.797 -8.797 1 97.81 94 SER A C 1
ATOM 720 O O . SER A 1 94 ? -11.359 -24.172 -9.828 1 97.81 94 SER A O 1
ATOM 722 N N . LYS A 1 95 ? -10.695 -24.203 -7.668 1 98.06 95 LYS A N 1
ATOM 723 C CA . LYS A 1 95 ? -10.516 -22.75 -7.641 1 98.06 95 LYS A CA 1
ATOM 724 C C . LYS A 1 95 ? -9.289 -22.328 -8.438 1 98.06 95 LYS A C 1
ATOM 726 O O . LYS A 1 95 ? -9.297 -21.297 -9.109 1 98.06 95 LYS A O 1
ATOM 731 N N . VAL A 1 96 ? -8.203 -23.078 -8.367 1 98.06 96 VAL A N 1
ATOM 732 C CA . VAL A 1 96 ? -7.031 -22.828 -9.195 1 98.06 96 VAL A CA 1
ATOM 733 C C . VAL A 1 96 ? -7.441 -22.797 -10.672 1 98.06 96 VAL A C 1
ATOM 735 O O . VAL A 1 96 ? -7.078 -21.875 -11.406 1 98.06 96 VAL A O 1
ATOM 738 N N . ASP A 1 97 ? -8.234 -23.797 -11.07 1 97.5 97 ASP A N 1
ATOM 739 C CA . ASP A 1 97 ? -8.688 -23.875 -12.453 1 97.5 97 ASP A CA 1
ATOM 740 C C . ASP A 1 97 ? -9.547 -22.672 -12.828 1 97.5 97 ASP A C 1
ATOM 742 O O . ASP A 1 97 ? -9.406 -22.109 -13.914 1 97.5 97 ASP A O 1
ATOM 746 N N . GLU A 1 98 ? -10.414 -22.344 -11.898 1 97.94 98 GLU A N 1
ATOM 747 C CA . GLU A 1 98 ? -11.312 -21.219 -12.125 1 97.94 98 GLU A CA 1
ATOM 748 C C . GLU A 1 98 ? -10.523 -19.938 -12.352 1 97.94 98 GLU A C 1
ATOM 750 O O . GLU A 1 98 ? -10.883 -19.109 -13.203 1 97.94 98 GLU A O 1
ATOM 755 N N . LEU A 1 99 ? -9.453 -19.719 -11.609 1 97.94 99 LEU A N 1
ATOM 756 C CA . LEU A 1 99 ? -8.711 -18.453 -11.609 1 97.94 99 LEU A CA 1
ATOM 757 C C . LEU A 1 99 ? -7.625 -18.469 -12.68 1 97.94 99 LEU A C 1
ATOM 759 O O . LEU A 1 99 ? -6.984 -17.453 -12.938 1 97.94 99 LEU A O 1
ATOM 763 N N . TRP A 1 100 ? -7.363 -19.516 -13.336 1 96.62 100 TRP A N 1
ATOM 764 C CA . TRP A 1 100 ? -6.215 -19.703 -14.219 1 96.62 100 TRP A CA 1
ATOM 765 C C . TRP A 1 100 ? -6.336 -18.844 -15.469 1 96.62 100 TRP A C 1
ATOM 767 O O . TRP A 1 100 ? -7.422 -18.719 -16.047 1 96.62 100 TRP A O 1
ATOM 777 N N . SER A 1 101 ? -5.332 -18.203 -15.836 1 92.19 101 SER A N 1
ATOM 778 C CA . SER A 1 101 ? -5.168 -17.516 -17.109 1 92.19 101 SER A CA 1
ATOM 779 C C . SER A 1 101 ? -3.871 -17.938 -17.797 1 92.19 101 SER A C 1
ATOM 781 O O . SER A 1 101 ? -2.889 -18.281 -17.141 1 92.19 101 SER A O 1
ATOM 783 N N . PRO A 1 102 ? -3.797 -17.938 -19.125 1 87.56 102 PRO A N 1
ATOM 784 C CA . PRO A 1 102 ? -2.609 -18.375 -19.859 1 87.56 102 PRO A CA 1
ATOM 785 C C . PRO A 1 102 ? -1.352 -17.609 -19.484 1 87.56 102 PRO A C 1
ATOM 787 O O . PRO A 1 102 ? -0.247 -18.156 -19.516 1 87.56 102 PRO A O 1
ATOM 790 N N . VAL A 1 103 ? -1.531 -16.406 -19.062 1 86.19 103 VAL A N 1
ATOM 791 C CA . VAL A 1 103 ? -0.38 -15.57 -18.719 1 86.19 103 VAL A CA 1
ATOM 792 C C . VAL A 1 103 ? 0.322 -16.141 -17.5 1 86.19 103 VAL A C 1
ATOM 794 O O . VAL A 1 103 ? 1.519 -15.922 -17.297 1 86.19 103 VAL A O 1
ATOM 797 N N . MET A 1 104 ? -0.35 -16.922 -16.672 1 89.88 104 MET A N 1
ATOM 798 C CA . MET A 1 104 ? 0.203 -17.469 -15.445 1 89.88 104 MET A CA 1
ATOM 799 C C . MET A 1 104 ? 1.24 -18.547 -15.742 1 89.88 104 MET A C 1
ATOM 801 O O . MET A 1 104 ? 2.025 -18.922 -14.867 1 89.88 104 MET A O 1
ATOM 805 N N . LYS A 1 105 ? 1.249 -19 -16.922 1 88.56 105 LYS A N 1
ATOM 806 C CA . LYS A 1 105 ? 2.238 -19.984 -17.344 1 88.56 105 LYS A CA 1
ATOM 807 C C . LYS A 1 105 ? 3.652 -19.422 -17.266 1 88.56 105 LYS A C 1
ATOM 809 O O . LYS A 1 105 ? 4.625 -20.172 -17.203 1 88.56 105 LYS A O 1
ATOM 814 N N . ALA A 1 106 ? 3.744 -18.172 -17.328 1 83.38 106 ALA A N 1
ATOM 815 C CA . ALA A 1 106 ? 5.043 -17.516 -17.188 1 83.38 106 ALA A CA 1
ATOM 816 C C . ALA A 1 106 ? 5.699 -17.891 -15.859 1 83.38 106 ALA A C 1
ATOM 818 O O . ALA A 1 106 ? 6.926 -18 -15.773 1 83.38 106 ALA A O 1
ATOM 819 N N . TRP A 1 107 ? 4.918 -18.109 -14.812 1 87.12 107 TRP A N 1
ATOM 820 C CA . TRP A 1 107 ? 5.422 -18.422 -13.477 1 87.12 107 TRP A CA 1
ATOM 821 C C . TRP A 1 107 ? 5.234 -19.906 -13.172 1 87.12 107 TRP A C 1
ATOM 823 O O . TRP A 1 107 ? 5.992 -20.484 -12.383 1 87.12 107 TRP A O 1
ATOM 833 N N . PHE A 1 108 ? 4.23 -20.375 -13.805 1 91.38 108 PHE A N 1
ATOM 834 C CA . PHE A 1 108 ? 3.875 -21.766 -13.578 1 91.38 108 PHE A CA 1
ATOM 835 C C . PHE A 1 108 ? 3.785 -22.531 -14.891 1 91.38 108 PHE A C 1
ATOM 837 O O . PHE A 1 108 ? 2.691 -22.891 -15.336 1 91.38 108 PHE A O 1
ATOM 844 N N . PRO A 1 109 ? 4.918 -22.906 -15.438 1 89.12 109 PRO A N 1
ATOM 845 C CA . PRO A 1 109 ? 4.945 -23.484 -16.781 1 89.12 109 PRO A CA 1
ATOM 846 C C . PRO A 1 109 ? 4.195 -24.812 -16.875 1 89.12 109 PRO A C 1
ATOM 848 O O . PRO A 1 109 ? 3.715 -25.188 -17.938 1 89.12 109 PRO A O 1
ATOM 851 N N . GLU A 1 110 ? 4.062 -25.547 -15.797 1 91.88 110 GLU A N 1
ATOM 852 C CA . GLU A 1 110 ? 3.406 -26.844 -15.812 1 91.88 110 GLU A CA 1
ATOM 853 C C . GLU A 1 110 ? 1.887 -26.703 -15.797 1 91.88 110 GLU A C 1
ATOM 855 O O . GLU A 1 110 ? 1.162 -27.703 -15.898 1 91.88 110 GLU A O 1
ATOM 860 N N . GLY A 1 111 ? 1.428 -25.438 -15.664 1 92.88 111 GLY A N 1
ATOM 861 C CA . GLY A 1 111 ? -0.002 -25.188 -15.758 1 92.88 111 GLY A CA 1
ATOM 862 C C . GLY A 1 111 ? -0.73 -25.359 -14.438 1 92.88 111 GLY A C 1
ATOM 863 O O . GLY A 1 111 ? -0.1 -25.531 -13.391 1 92.88 111 GLY A O 1
ATOM 864 N N . PRO A 1 112 ? -2.062 -25.25 -14.508 1 94.06 112 PRO A N 1
ATOM 865 C CA . PRO A 1 112 ? -2.869 -25.312 -13.281 1 94.06 112 PRO A CA 1
ATOM 866 C C . PRO A 1 112 ? -2.811 -26.672 -12.602 1 94.06 112 PRO A C 1
ATOM 868 O O . PRO A 1 112 ? -3.201 -26.797 -11.438 1 94.06 112 PRO A O 1
ATOM 871 N N . GLU A 1 113 ? -2.316 -27.688 -13.281 1 94.75 113 GLU A N 1
ATOM 872 C CA . GLU A 1 113 ? -2.23 -29.031 -12.711 1 94.75 113 GLU A CA 1
ATOM 873 C C . GLU A 1 113 ? -1.021 -29.172 -11.789 1 94.75 113 GLU A C 1
ATOM 875 O O . GLU A 1 113 ? -0.909 -30.141 -11.039 1 94.75 113 GLU A O 1
ATOM 880 N N . ASP A 1 114 ? -0.109 -28.234 -11.883 1 94.88 114 ASP A N 1
ATOM 881 C CA . ASP A 1 114 ? 1.023 -28.203 -10.961 1 94.88 114 ASP A CA 1
ATOM 882 C C . ASP A 1 114 ? 0.55 -28.172 -9.508 1 94.88 114 ASP A C 1
ATOM 884 O O . ASP A 1 114 ? -0.136 -27.234 -9.094 1 94.88 114 ASP A O 1
ATOM 888 N N . PRO A 1 115 ? 0.894 -29.234 -8.711 1 94.81 115 PRO A N 1
ATOM 889 C CA . PRO A 1 115 ? 0.428 -29.297 -7.324 1 94.81 115 PRO A CA 1
ATOM 890 C C . PRO A 1 115 ? 1.001 -28.172 -6.469 1 94.81 115 PRO A C 1
ATOM 892 O O . PRO A 1 115 ? 0.512 -27.922 -5.363 1 94.81 115 PRO A O 1
ATOM 895 N N . GLY A 1 116 ? 2.01 -27.484 -6.926 1 95.81 116 GLY A N 1
ATOM 896 C CA . GLY A 1 116 ? 2.623 -26.391 -6.199 1 95.81 116 GLY A CA 1
ATOM 897 C C . GLY A 1 116 ? 1.858 -25.078 -6.332 1 95.81 116 GLY A C 1
ATOM 898 O O . GLY A 1 116 ? 2.139 -24.125 -5.621 1 95.81 116 GLY A O 1
ATOM 899 N N . VAL A 1 117 ? 0.916 -25.047 -7.289 1 97.19 117 VAL A N 1
ATOM 900 C CA . VAL A 1 117 ? 0.099 -23.844 -7.453 1 97.19 117 VAL A CA 1
ATOM 901 C C . VAL A 1 117 ? -1.034 -23.844 -6.43 1 97.19 117 VAL A C 1
ATOM 903 O O . VAL A 1 117 ? -1.791 -24.812 -6.332 1 97.19 117 VAL A O 1
ATOM 906 N N . VAL A 1 118 ? -1.139 -22.766 -5.629 1 97.5 118 VAL A N 1
ATOM 907 C CA . VAL A 1 118 ? -2.191 -22.625 -4.629 1 97.5 118 VAL A CA 1
ATOM 908 C C . VAL A 1 118 ? -2.84 -21.25 -4.746 1 97.5 118 VAL A C 1
ATOM 910 O O . VAL A 1 118 ? -2.389 -20.406 -5.527 1 97.5 118 VAL A O 1
ATOM 913 N N . VAL A 1 119 ? -3.938 -21.109 -4.004 1 98.25 119 VAL A N 1
ATOM 914 C CA . VAL A 1 119 ? -4.656 -19.828 -4.059 1 98.25 119 VAL A CA 1
ATOM 915 C C . VAL A 1 119 ? -4.637 -19.172 -2.684 1 98.25 119 VAL A C 1
ATOM 917 O O . VAL A 1 119 ? -4.684 -19.844 -1.656 1 98.25 119 VAL A O 1
ATOM 920 N N . VAL A 1 120 ? -4.457 -17.906 -2.658 1 98.38 120 VAL A N 1
ATOM 921 C CA . VAL A 1 120 ? -4.609 -17.078 -1.466 1 98.38 120 VAL A CA 1
ATOM 922 C C . VAL A 1 120 ? -5.992 -16.422 -1.464 1 98.38 120 VAL A C 1
ATOM 924 O O . VAL A 1 120 ? -6.379 -15.773 -2.439 1 98.38 120 VAL A O 1
ATOM 927 N N . ARG A 1 121 ? -6.688 -16.672 -0.429 1 98.5 121 ARG A N 1
ATOM 928 C CA . ARG A 1 121 ? -8 -16.062 -0.225 1 98.5 121 ARG A CA 1
ATOM 929 C C . ARG A 1 121 ? -7.945 -14.992 0.862 1 98.5 121 ARG A C 1
ATOM 931 O O . ARG A 1 121 ? -7.469 -15.25 1.969 1 98.5 121 ARG A O 1
ATOM 938 N N . VAL A 1 122 ? -8.406 -13.82 0.574 1 98.06 122 VAL A N 1
ATOM 939 C CA . VAL A 1 122 ? -8.516 -12.766 1.58 1 98.06 122 VAL A CA 1
ATOM 940 C C . VAL A 1 122 ? -9.969 -12.32 1.705 1 98.06 122 VAL A C 1
ATOM 942 O O . VAL A 1 122 ? -10.547 -11.789 0.756 1 98.06 122 VAL A O 1
ATOM 945 N N . ASP A 1 123 ? -10.539 -12.586 2.846 1 97 123 ASP A N 1
ATOM 946 C CA . ASP A 1 123 ? -11.859 -12.055 3.166 1 97 123 ASP A CA 1
ATOM 947 C C . ASP A 1 123 ? -11.758 -10.695 3.85 1 97 123 ASP A C 1
ATOM 949 O O . ASP A 1 123 ? -11.359 -10.602 5.012 1 97 123 ASP A O 1
ATOM 953 N N . LEU A 1 124 ? -12.156 -9.648 3.09 1 94.94 124 LEU A N 1
ATOM 954 C CA . LEU A 1 124 ? -12.031 -8.289 3.609 1 94.94 124 LEU A CA 1
ATOM 955 C C . LEU A 1 124 ? -12.93 -8.094 4.824 1 94.94 124 LEU A C 1
ATOM 957 O O . LEU A 1 124 ? -14.086 -8.539 4.832 1 94.94 124 LEU A O 1
ATOM 961 N N . VAL A 1 125 ? -12.414 -7.5 5.848 1 92.06 125 VAL A N 1
ATOM 962 C CA . VAL A 1 125 ? -13.148 -7.211 7.078 1 92.06 125 VAL A CA 1
ATOM 963 C C . VAL A 1 125 ? -13.461 -5.719 7.152 1 92.06 125 VAL A C 1
ATOM 965 O O . VAL A 1 125 ? -14.555 -5.328 7.578 1 92.06 125 VAL A O 1
ATOM 968 N N . SER A 1 126 ? -12.555 -4.895 6.73 1 90.75 126 SER A N 1
ATOM 969 C CA . SER A 1 126 ? -12.719 -3.443 6.699 1 90.75 126 SER A CA 1
ATOM 970 C C . SER A 1 126 ? -11.898 -2.814 5.582 1 90.75 126 SER A C 1
ATOM 972 O O . SER A 1 126 ? -10.898 -3.387 5.141 1 90.75 126 SER A O 1
ATOM 974 N N . ALA A 1 127 ? -12.383 -1.709 5.098 1 93.31 127 ALA A N 1
ATOM 975 C CA . ALA A 1 127 ? -11.672 -0.978 4.051 1 93.31 127 ALA A CA 1
ATOM 976 C C . ALA A 1 127 ? -12.039 0.502 4.07 1 93.31 127 ALA A C 1
ATOM 978 O O . ALA A 1 127 ? -13.156 0.866 4.449 1 93.31 127 ALA A O 1
ATOM 979 N N . GLU A 1 128 ? -11.109 1.262 3.797 1 90.81 128 GLU A N 1
ATOM 980 C CA . GLU A 1 128 ? -11.289 2.682 3.508 1 90.81 128 GLU A CA 1
ATOM 981 C C . GLU A 1 128 ? -10.711 3.045 2.143 1 90.81 128 GLU A C 1
ATOM 983 O O . GLU A 1 128 ? -9.695 2.48 1.723 1 90.81 128 GLU A O 1
ATOM 988 N N . TYR A 1 129 ? -11.445 3.916 1.423 1 90.44 129 TYR A N 1
ATOM 989 C CA . TYR A 1 129 ? -10.922 4.355 0.133 1 90.44 129 TYR A CA 1
ATOM 990 C C . TYR A 1 129 ? -11.055 5.863 -0.023 1 90.44 129 TYR A C 1
ATOM 992 O O . TYR A 1 129 ? -11.922 6.484 0.593 1 90.44 129 TYR A O 1
ATOM 1000 N N . TRP A 1 130 ? -10.172 6.469 -0.717 1 87.62 130 TRP A N 1
ATOM 1001 C CA . TRP A 1 130 ? -10.125 7.863 -1.143 1 87.62 130 TRP A CA 1
ATOM 1002 C C . TRP A 1 130 ? -10.055 7.965 -2.664 1 87.62 130 TRP A C 1
ATOM 1004 O O . TRP A 1 130 ? -9.18 7.371 -3.295 1 87.62 130 TRP A O 1
ATOM 1014 N N . ALA A 1 131 ? -11.016 8.477 -3.252 1 85.38 131 ALA A N 1
ATOM 1015 C CA . ALA A 1 131 ? -11.062 8.641 -4.703 1 85.38 131 ALA A CA 1
ATOM 1016 C C . ALA A 1 131 ? -11.297 10.102 -5.082 1 85.38 131 ALA A C 1
ATOM 1018 O O . ALA A 1 131 ? -12.203 10.75 -4.551 1 85.38 131 ALA A O 1
ATOM 1019 N N . THR A 1 132 ? -10.375 10.625 -5.848 1 77.31 132 THR A N 1
ATOM 1020 C CA . THR A 1 132 ? -10.523 12.008 -6.285 1 77.31 132 THR A CA 1
ATOM 1021 C C . THR A 1 132 ? -10.984 12.062 -7.742 1 77.31 132 THR A C 1
ATOM 1023 O O . THR A 1 132 ? -10.289 11.57 -8.633 1 77.31 132 THR A O 1
ATOM 1026 N N . THR A 1 133 ? -12.234 12.133 -7.977 1 70.56 133 THR A N 1
ATOM 1027 C CA . THR A 1 133 ? -12.781 12.258 -9.32 1 70.56 133 THR A CA 1
ATOM 1028 C C . THR A 1 133 ? -12.523 13.648 -9.891 1 70.56 133 THR A C 1
ATOM 1030 O O . THR A 1 133 ? -12.031 14.531 -9.18 1 70.56 133 THR A O 1
ATOM 1033 N N . GLY A 1 134 ? -12.578 13.727 -11.289 1 65.94 134 GLY A N 1
ATOM 1034 C CA . GLY A 1 134 ? -12.414 15.023 -11.938 1 65.94 134 GLY A CA 1
ATOM 1035 C C . GLY A 1 134 ? -13.117 16.156 -11.203 1 65.94 134 GLY A C 1
ATOM 1036 O O . GLY A 1 134 ? -12.516 17.188 -10.93 1 65.94 134 GLY A O 1
ATOM 1037 N N . THR A 1 135 ? -14.266 15.906 -10.805 1 65.75 135 THR A N 1
ATOM 1038 C CA . THR A 1 135 ? -15.016 16.906 -10.062 1 65.75 135 THR A CA 1
ATOM 1039 C C . THR A 1 135 ? -14.438 17.109 -8.664 1 65.75 135 THR A C 1
ATOM 1041 O O . THR A 1 135 ? -14.344 18.234 -8.18 1 65.75 135 THR A O 1
ATOM 1044 N N . ASP A 1 136 ? -14.047 15.93 -8.109 1 68.25 136 ASP A N 1
ATOM 1045 C CA . ASP A 1 136 ? -13.484 15.992 -6.762 1 68.25 136 ASP A CA 1
ATOM 1046 C C . ASP A 1 136 ? -12.156 16.75 -6.754 1 68.25 136 ASP A C 1
ATOM 1048 O O . ASP A 1 136 ? -11.859 17.484 -5.805 1 68.25 136 ASP A O 1
ATOM 1052 N N . LYS A 1 137 ? -11.477 16.594 -7.852 1 70.75 137 LYS A N 1
ATOM 1053 C CA . LYS A 1 137 ? -10.227 17.328 -7.953 1 70.75 137 LYS A CA 1
ATOM 1054 C C . LYS A 1 137 ? -10.484 18.844 -7.996 1 70.75 137 LYS A C 1
ATOM 1056 O O . LYS A 1 137 ? -9.758 19.609 -7.371 1 70.75 137 LYS A O 1
ATOM 1061 N N . VAL A 1 138 ? -11.484 19.078 -8.797 1 65.25 138 VAL A N 1
ATOM 1062 C CA . VAL A 1 138 ? -11.859 20.484 -8.906 1 65.25 138 VAL A CA 1
ATOM 1063 C C . VAL A 1 138 ? -12.312 21 -7.547 1 65.25 138 VAL A C 1
ATOM 1065 O O . VAL A 1 138 ? -11.906 22.094 -7.129 1 65.25 138 VAL A O 1
ATOM 1068 N N . SER A 1 139 ? -13.141 20.156 -6.855 1 68.25 139 SER A N 1
ATOM 1069 C CA . SER A 1 139 ? -13.633 20.562 -5.543 1 68.25 139 SER A CA 1
ATOM 1070 C C . SER A 1 139 ? -12.492 20.656 -4.527 1 68.25 139 SER A C 1
ATOM 1072 O O . SER A 1 139 ? -12.484 21.547 -3.678 1 68.25 139 SER A O 1
ATOM 1074 N N . PHE A 1 140 ? -11.742 19.781 -4.633 1 68.38 140 PHE A N 1
ATOM 1075 C CA . PHE A 1 140 ? -10.594 19.797 -3.727 1 68.38 140 PHE A CA 1
ATOM 1076 C C . PHE A 1 140 ? -9.727 21.01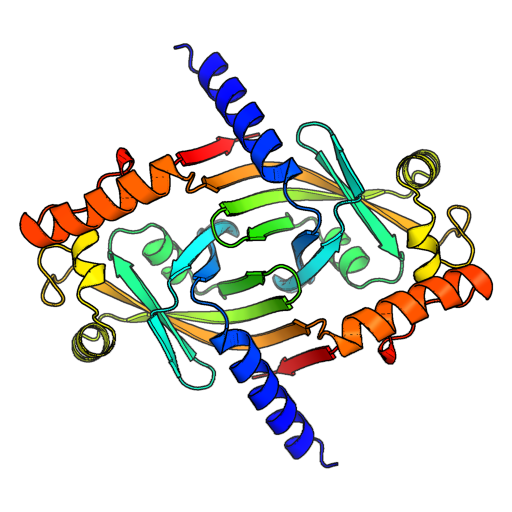6 -3.977 1 68.38 140 PHE A C 1
ATOM 1078 O O . PHE A 1 140 ? -9.391 21.75 -3.043 1 68.38 140 PHE A O 1
ATOM 1085 N N . ALA A 1 141 ? -9.375 21.266 -5.238 1 68.75 141 ALA A N 1
ATOM 1086 C CA . ALA A 1 141 ? -8.555 22.422 -5.578 1 68.75 141 ALA A CA 1
ATOM 1087 C C . ALA A 1 141 ? -9.219 23.719 -5.117 1 68.75 141 ALA A C 1
ATOM 1089 O O . ALA A 1 141 ? -8.555 24.609 -4.586 1 68.75 141 ALA A O 1
ATOM 1090 N N . PHE A 1 142 ? -10.508 23.734 -5.32 1 69.44 142 PHE A N 1
ATOM 1091 C CA . PHE A 1 142 ? -11.258 24.891 -4.871 1 69.44 142 PHE A CA 1
ATOM 1092 C C . PHE A 1 142 ? -11.219 25.016 -3.35 1 69.44 142 PHE A C 1
ATOM 1094 O O . PHE A 1 142 ? -11.094 26.109 -2.807 1 69.44 142 PHE A O 1
ATOM 1101 N N . GLY A 1 143 ? -11.375 23.828 -2.699 1 66.12 143 GLY A N 1
ATOM 1102 C CA . GLY A 1 143 ? -11.305 23.812 -1.247 1 66.12 143 GLY A CA 1
ATOM 1103 C C . GLY A 1 143 ? -9.953 24.25 -0.716 1 66.12 143 GLY A C 1
ATOM 1104 O O . GLY A 1 143 ? -9.875 25 0.265 1 66.12 143 GLY A O 1
ATOM 1105 N N . VAL A 1 144 ? -9 23.906 -1.453 1 71.25 144 VAL A N 1
ATOM 1106 C CA . VAL A 1 144 ? -7.652 24.312 -1.079 1 71.25 144 VAL A CA 1
ATOM 1107 C C . VAL A 1 144 ? -7.504 25.828 -1.263 1 71.25 144 VAL A C 1
ATOM 1109 O O . VAL A 1 144 ? -7.035 26.531 -0.361 1 71.25 144 VAL A O 1
ATOM 1112 N N . ALA A 1 145 ? -7.867 26.359 -2.406 1 74 145 ALA A N 1
ATOM 1113 C CA . ALA A 1 145 ? -7.766 27.797 -2.676 1 74 145 ALA A CA 1
ATOM 1114 C C . ALA A 1 145 ? -8.578 28.609 -1.671 1 74 145 ALA A C 1
ATOM 1116 O O . ALA A 1 145 ? -8.102 29.609 -1.132 1 74 145 ALA A O 1
ATOM 1117 N N . ARG A 1 146 ? -9.711 28.094 -1.408 1 72.75 146 ARG A N 1
ATOM 1118 C CA . ARG A 1 146 ? -10.586 28.766 -0.45 1 72.75 146 ARG A CA 1
ATOM 1119 C C . ARG A 1 146 ? -9.969 28.766 0.946 1 72.75 146 ARG A C 1
ATOM 1121 O O . ARG A 1 146 ? -10.023 29.766 1.656 1 72.75 146 ARG A O 1
ATOM 1128 N N . SER A 1 147 ? -9.477 27.609 1.283 1 70.62 147 SER A N 1
ATOM 1129 C CA . SER A 1 147 ? -8.883 27.5 2.609 1 70.62 147 SER A CA 1
ATOM 1130 C C . SER A 1 147 ? -7.691 28.438 2.76 1 70.62 147 SER A C 1
ATOM 1132 O O . SER A 1 147 ? -7.496 29.031 3.82 1 70.62 147 SER A O 1
ATOM 1134 N N . ILE A 1 148 ? -6.977 28.562 1.746 1 70.12 148 ILE A N 1
ATOM 1135 C CA . ILE A 1 148 ? -5.816 29.453 1.754 1 70.12 148 ILE A CA 1
ATOM 1136 C C . ILE A 1 148 ? -6.273 30.906 1.864 1 70.12 148 ILE A C 1
ATOM 1138 O O . ILE A 1 148 ? -5.684 31.688 2.605 1 70.12 148 ILE A O 1
ATOM 1142 N N . LEU A 1 149 ? -7.34 31.219 1.208 1 75.31 149 LEU A N 1
ATOM 1143 C CA . LEU A 1 149 ? -7.812 32.594 1.15 1 75.31 149 LEU A CA 1
ATOM 1144 C C . LEU A 1 149 ? -8.602 32.938 2.404 1 75.31 149 LEU A C 1
ATOM 1146 O O . LEU A 1 149 ? -8.5 34.062 2.91 1 75.31 149 LEU A O 1
ATOM 1150 N N . THR A 1 150 ? -9.297 31.984 2.945 1 79.62 150 THR A N 1
ATOM 1151 C CA . THR A 1 150 ? -10.227 32.312 4.027 1 79.62 150 THR A CA 1
ATOM 1152 C C . THR A 1 150 ? -9.641 31.891 5.375 1 79.62 150 THR A C 1
ATOM 1154 O O . THR A 1 150 ? -10.133 32.312 6.426 1 79.62 150 THR A O 1
ATOM 1157 N N . GLY A 1 151 ? -8.688 30.938 5.391 1 75.94 151 GLY A N 1
ATOM 1158 C CA . GLY A 1 151 ? -8.094 30.453 6.625 1 75.94 151 GLY A CA 1
ATOM 1159 C C . GLY A 1 151 ? -8.883 29.328 7.27 1 75.94 151 GLY A C 1
ATOM 1160 O O . GLY A 1 151 ? -8.68 29.016 8.445 1 75.94 151 GLY A O 1
ATOM 1161 N N . THR A 1 152 ? -9.852 28.828 6.605 1 74.19 152 THR A N 1
ATOM 1162 C CA . THR A 1 152 ? -10.656 27.719 7.102 1 74.19 152 THR A CA 1
ATOM 1163 C C . THR A 1 152 ? -10.141 26.391 6.555 1 74.19 152 THR A C 1
ATOM 1165 O O . THR A 1 152 ? -9.789 26.281 5.379 1 74.19 152 THR A O 1
ATOM 1168 N N . PRO A 1 153 ? -10.023 25.438 7.484 1 73.31 153 PRO A N 1
ATOM 1169 C CA . PRO A 1 153 ? -9.555 24.141 6.984 1 73.31 153 PRO A CA 1
ATOM 1170 C C . PRO A 1 153 ? -10.492 23.531 5.941 1 73.31 153 PRO A C 1
ATOM 1172 O O . PRO A 1 153 ? -11.68 23.844 5.918 1 73.31 153 PRO A O 1
ATOM 1175 N N . ILE A 1 154 ? -9.875 22.641 5.113 1 72.56 154 ILE A N 1
ATOM 1176 C CA . ILE A 1 154 ? -10.688 21.969 4.105 1 72.56 154 ILE A CA 1
ATOM 1177 C C . ILE A 1 154 ? -11.672 21.016 4.789 1 72.56 154 ILE A C 1
ATOM 1179 O O . ILE A 1 154 ? -11.352 20.406 5.812 1 72.56 154 ILE A O 1
ATOM 1183 N N . ASP A 1 155 ? -12.805 20.922 4.355 1 67.62 155 ASP A N 1
ATOM 1184 C CA . ASP A 1 155 ? -13.836 20.047 4.891 1 67.62 155 ASP A CA 1
ATOM 1185 C C . ASP A 1 155 ? -13.867 18.719 4.141 1 67.62 155 ASP A C 1
ATOM 1187 O O . ASP A 1 155 ? -13.266 18.578 3.068 1 67.62 155 ASP A O 1
ATOM 1191 N N . SER A 1 156 ? -14.43 17.641 4.699 1 61.75 156 SER A N 1
ATOM 1192 C CA . SER A 1 156 ? -14.508 16.297 4.133 1 61.75 156 SER A CA 1
ATOM 1193 C C . SER A 1 156 ? -15.117 16.328 2.734 1 61.75 156 SER A C 1
ATOM 1195 O O . SER A 1 156 ? -14.773 15.5 1.888 1 61.75 156 SER A O 1
ATOM 1197 N N . ASP A 1 157 ? -16 17.312 2.588 1 57.72 157 ASP A N 1
ATOM 1198 C CA . ASP A 1 157 ? -16.672 17.438 1.293 1 57.72 157 ASP A CA 1
ATOM 1199 C C . ASP A 1 157 ? -15.68 17.828 0.203 1 57.72 157 ASP A C 1
ATOM 1201 O O . ASP A 1 157 ? -15.93 17.609 -0.984 1 57.72 157 ASP A O 1
ATOM 1205 N N . ASP A 1 158 ? -14.578 18.359 0.715 1 57.78 158 ASP A N 1
ATOM 1206 C CA . ASP A 1 158 ? -13.594 18.891 -0.232 1 57.78 158 ASP A CA 1
ATOM 1207 C C . ASP A 1 158 ? -12.578 17.812 -0.613 1 57.78 158 ASP A C 1
ATOM 1209 O O . ASP A 1 158 ? -11.875 17.953 -1.613 1 57.78 158 ASP A O 1
ATOM 1213 N N . GLU A 1 159 ? -12.422 16.781 0.181 1 57.34 159 GLU A N 1
ATOM 1214 C CA . GLU A 1 159 ? -11.289 15.867 0.067 1 57.34 159 GLU A CA 1
ATOM 1215 C C . GLU A 1 159 ? -11.641 14.664 -0.804 1 57.34 159 GLU A C 1
ATOM 1217 O O . GLU A 1 159 ? -10.82 13.773 -1 1 57.34 159 GLU A O 1
ATOM 1222 N N . GLY A 1 160 ? -12.672 14.75 -1.588 1 56.03 160 GLY A N 1
ATOM 1223 C CA . GLY A 1 160 ? -13.039 13.609 -2.408 1 56.03 160 GLY A CA 1
ATOM 1224 C C . GLY A 1 160 ? -13.938 12.617 -1.682 1 56.03 160 GLY A C 1
ATOM 1225 O O . GLY A 1 160 ? -14.43 12.906 -0.588 1 56.03 160 GLY A O 1
ATOM 1226 N N . GLU A 1 161 ? -14.195 11.539 -2.424 1 61.88 161 GLU A N 1
ATOM 1227 C CA . GLU A 1 161 ? -15.016 10.5 -1.816 1 61.88 161 GLU A CA 1
ATOM 1228 C C . GLU A 1 161 ? -14.203 9.633 -0.864 1 61.88 161 GLU A C 1
ATOM 1230 O O . GLU A 1 161 ? -13.117 9.172 -1.214 1 61.88 161 GLU A O 1
ATOM 1235 N N . HIS A 1 162 ? -14.469 9.82 0.373 1 64.56 162 HIS A N 1
ATOM 1236 C CA . HIS A 1 162 ? -13.914 8.953 1.406 1 64.56 162 HIS A CA 1
ATOM 1237 C C . HIS A 1 162 ? -14.977 8.023 1.979 1 64.56 162 HIS A C 1
ATOM 1239 O O . HIS A 1 162 ? -16.109 8.445 2.225 1 64.56 162 HIS A O 1
ATOM 1245 N N . GLY A 1 163 ? -14.742 6.637 1.711 1 68.25 163 GLY A N 1
ATOM 1246 C CA . GLY A 1 163 ? -15.648 5.66 2.299 1 68.25 163 GLY A CA 1
ATOM 1247 C C . GLY A 1 163 ? -14.953 4.707 3.252 1 68.25 163 GLY A C 1
ATOM 1248 O O . GLY A 1 163 ? -13.773 4.398 3.082 1 68.25 163 GLY A O 1
ATOM 1249 N N . GLU A 1 164 ? -15.586 4.496 4.367 1 65.44 164 GLU A N 1
ATOM 1250 C CA . GLU A 1 164 ? -15.195 3.455 5.312 1 65.44 164 GLU A CA 1
ATOM 1251 C C . GLU A 1 164 ? -16.219 2.322 5.34 1 65.44 164 GLU A C 1
ATOM 1253 O O . GLU A 1 164 ? -17.422 2.564 5.477 1 65.44 164 GLU A O 1
ATOM 1258 N N . VAL A 1 165 ? -15.68 1.174 4.984 1 66.31 165 VAL A N 1
ATOM 1259 C CA . VAL A 1 165 ? -16.594 0.04 4.906 1 66.31 165 VAL A CA 1
ATOM 1260 C C . VAL A 1 165 ? -16.172 -1.042 5.895 1 66.31 165 VAL A C 1
ATOM 1262 O O . VAL A 1 165 ? -14.984 -1.386 5.969 1 66.31 165 VAL A O 1
ATOM 1265 N N . ARG A 1 166 ? -17.109 -1.344 6.809 1 66.12 166 ARG A N 1
ATOM 1266 C CA . ARG A 1 166 ? -16.953 -2.566 7.586 1 66.12 166 ARG A CA 1
ATOM 1267 C C . ARG A 1 166 ? -17.656 -3.736 6.914 1 66.12 166 ARG A C 1
ATOM 1269 O O . ARG A 1 166 ? -18.859 -3.67 6.648 1 66.12 166 ARG A O 1
ATOM 1276 N N . LEU A 1 167 ? -16.875 -4.73 6.457 1 69.5 167 LEU A N 1
ATOM 1277 C CA . LEU A 1 167 ? -17.406 -5.836 5.668 1 69.5 167 LEU A CA 1
ATOM 1278 C C . LEU A 1 167 ? -17.656 -7.059 6.543 1 69.5 167 LEU A C 1
ATOM 1280 O O . LEU A 1 167 ? -17.016 -7.23 7.578 1 69.5 167 LEU A O 1
ATOM 1284 N N . MET B 1 1 ? 31.797 -7.156 -6.715 1 51.38 1 MET B N 1
ATOM 1285 C CA . MET B 1 1 ? 31.469 -5.867 -6.113 1 51.38 1 MET B CA 1
ATOM 1286 C C . MET B 1 1 ? 31.344 -5.988 -4.598 1 51.38 1 MET B C 1
ATOM 1288 O O . MET B 1 1 ? 30.719 -6.93 -4.098 1 51.38 1 MET B O 1
ATOM 1292 N N . SER B 1 2 ? 31.953 -5.297 -3.736 1 61.12 2 SER B N 1
ATOM 1293 C CA . SER B 1 2 ? 31.875 -5.492 -2.293 1 61.12 2 SER B CA 1
ATOM 1294 C C . SER B 1 2 ? 30.453 -5.344 -1.79 1 61.12 2 SER B C 1
ATOM 1296 O O . SER B 1 2 ? 29.641 -4.629 -2.393 1 61.12 2 SER B O 1
ATOM 1298 N N . THR B 1 3 ? 30.109 -6.246 -0.864 1 67.5 3 THR B N 1
ATOM 1299 C CA . THR B 1 3 ? 28.797 -6.246 -0.23 1 67.5 3 THR B CA 1
ATOM 1300 C C . THR B 1 3 ? 28.359 -4.828 0.133 1 67.5 3 THR B C 1
ATOM 1302 O O . THR B 1 3 ? 27.188 -4.473 -0.008 1 67.5 3 THR B O 1
ATOM 1305 N N . ASP B 1 4 ? 29.359 -3.959 0.486 1 70 4 ASP B N 1
ATOM 1306 C CA . ASP B 1 4 ? 29.078 -2.584 0.885 1 70 4 ASP B CA 1
ATOM 1307 C C . ASP B 1 4 ? 28.656 -1.738 -0.316 1 70 4 ASP B C 1
ATOM 1309 O O . ASP B 1 4 ? 27.719 -0.937 -0.225 1 70 4 ASP B O 1
ATOM 1313 N N . THR B 1 5 ? 29.359 -1.999 -1.368 1 69.69 5 THR B N 1
ATOM 1314 C CA . THR B 1 5 ? 29.062 -1.23 -2.572 1 69.69 5 THR B CA 1
ATOM 1315 C C . THR B 1 5 ? 27.688 -1.591 -3.119 1 69.69 5 THR B C 1
ATOM 1317 O O . THR B 1 5 ? 26.938 -0.715 -3.562 1 69.69 5 THR B O 1
ATOM 1320 N N . GLN B 1 6 ? 27.406 -2.791 -3.037 1 68.62 6 GLN B N 1
ATOM 1321 C CA . GLN B 1 6 ? 26.109 -3.244 -3.531 1 68.62 6 GLN B CA 1
ATOM 1322 C C . GLN B 1 6 ? 24.969 -2.66 -2.699 1 68.62 6 GLN B C 1
ATOM 1324 O O . GLN B 1 6 ? 23.938 -2.256 -3.246 1 68.62 6 GLN B O 1
ATOM 1329 N N . GLN B 1 7 ? 25.234 -2.582 -1.387 1 73.56 7 GLN B N 1
ATOM 1330 C CA . GLN B 1 7 ? 24.219 -2.037 -0.497 1 73.56 7 GLN B CA 1
ATOM 1331 C C . GLN B 1 7 ? 23.969 -0.558 -0.78 1 73.56 7 GLN B C 1
ATOM 1333 O O . GLN B 1 7 ? 22.828 -0.091 -0.73 1 73.56 7 GLN B O 1
ATOM 1338 N N . GLN B 1 8 ? 25.062 0.107 -1.051 1 78.06 8 GLN B N 1
ATOM 1339 C CA . GLN B 1 8 ? 24.922 1.53 -1.341 1 78.06 8 GLN B CA 1
ATOM 1340 C C . GLN B 1 8 ? 24.188 1.754 -2.656 1 78.06 8 GLN B C 1
ATOM 1342 O O . GLN B 1 8 ? 23.391 2.684 -2.775 1 78.06 8 GLN B O 1
ATOM 1347 N N . THR B 1 9 ? 24.516 0.899 -3.6 1 76.69 9 THR B N 1
ATOM 1348 C CA . THR B 1 9 ? 23.859 1.009 -4.898 1 76.69 9 THR B CA 1
ATOM 1349 C C . THR B 1 9 ? 22.375 0.72 -4.777 1 76.69 9 THR B C 1
ATOM 1351 O O . THR B 1 9 ? 21.547 1.416 -5.375 1 76.69 9 THR B O 1
ATOM 1354 N N . ASP B 1 10 ? 22.094 -0.217 -3.936 1 77.94 10 ASP B N 1
ATOM 1355 C CA . 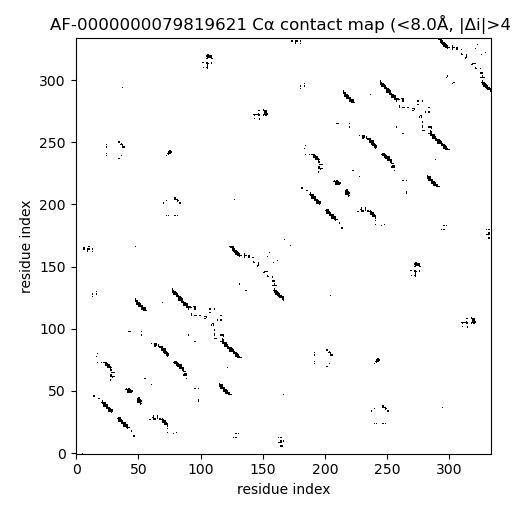ASP B 1 10 ? 20.688 -0.576 -3.732 1 77.94 10 ASP B CA 1
ATOM 1356 C C . ASP B 1 10 ? 19.938 0.537 -3.004 1 77.94 10 ASP B C 1
ATOM 1358 O O . ASP B 1 10 ? 18.781 0.822 -3.322 1 77.94 10 ASP B O 1
ATOM 1362 N N . ARG B 1 11 ? 20.625 1.157 -2.119 1 84.62 11 ARG B N 1
ATOM 1363 C CA . ARG B 1 11 ? 20.016 2.26 -1.381 1 84.62 11 ARG B CA 1
ATOM 1364 C C . ARG B 1 11 ? 19.734 3.447 -2.299 1 84.62 11 ARG B C 1
ATOM 1366 O O . ARG B 1 11 ? 18.672 4.062 -2.223 1 84.62 11 ARG B O 1
ATOM 1373 N N . THR B 1 12 ? 20.719 3.732 -3.127 1 87.38 12 THR B N 1
ATOM 1374 C CA . THR B 1 12 ? 20.562 4.84 -4.062 1 87.38 12 THR B CA 1
ATOM 1375 C C . THR B 1 12 ? 19.406 4.578 -5.023 1 87.38 12 THR B C 1
ATOM 1377 O O . THR B 1 12 ? 18.609 5.477 -5.297 1 87.38 12 THR B O 1
ATOM 1380 N N . ALA B 1 13 ? 19.312 3.352 -5.477 1 85.19 13 ALA B N 1
ATOM 1381 C CA . ALA B 1 13 ? 18.219 2.98 -6.375 1 85.19 13 ALA B CA 1
ATOM 1382 C C . ALA B 1 13 ? 16.859 3.113 -5.68 1 85.19 13 ALA B C 1
ATOM 1384 O O . ALA B 1 13 ? 15.898 3.584 -6.277 1 85.19 13 ALA B O 1
ATOM 1385 N N . LEU B 1 14 ? 16.844 2.736 -4.406 1 88.25 14 LEU B N 1
ATOM 1386 C CA . LEU B 1 14 ? 15.625 2.873 -3.625 1 88.25 14 LEU B CA 1
ATOM 1387 C C . LEU B 1 14 ? 15.219 4.34 -3.494 1 88.25 14 LEU B C 1
ATOM 1389 O O . LEU B 1 14 ? 14.047 4.684 -3.65 1 88.25 14 LEU B O 1
ATOM 1393 N N . TYR B 1 15 ? 16.203 5.191 -3.258 1 91.56 15 TYR B N 1
ATOM 1394 C CA . TYR B 1 15 ? 15.922 6.617 -3.1 1 91.56 15 TYR B CA 1
ATOM 1395 C C . TYR B 1 15 ? 15.336 7.199 -4.375 1 91.56 15 TYR B C 1
ATOM 1397 O O . TYR B 1 15 ? 14.359 7.961 -4.328 1 91.56 15 TYR B O 1
ATOM 1405 N N . GLU B 1 16 ? 15.898 6.812 -5.492 1 91.12 16 GLU B N 1
ATOM 1406 C CA . GLU B 1 16 ? 15.406 7.297 -6.777 1 91.12 16 GLU B CA 1
ATOM 1407 C C . GLU B 1 16 ? 13.961 6.871 -7.012 1 91.12 16 GLU B C 1
ATOM 1409 O O . GLU B 1 16 ? 13.148 7.66 -7.496 1 91.12 16 GLU B O 1
ATOM 1414 N N . VAL B 1 17 ? 13.672 5.66 -6.605 1 90.88 17 VAL B N 1
ATOM 1415 C CA . VAL B 1 17 ? 12.328 5.125 -6.754 1 90.88 17 VAL B CA 1
ATOM 1416 C C . VAL B 1 17 ? 11.367 5.863 -5.824 1 90.88 17 VAL B C 1
ATOM 1418 O O . VAL B 1 17 ? 10.305 6.316 -6.254 1 90.88 17 VAL B O 1
ATOM 1421 N N . LEU B 1 18 ? 11.805 6.082 -4.605 1 94.06 18 LEU B N 1
ATOM 1422 C CA . LEU B 1 18 ? 10.953 6.73 -3.615 1 94.06 18 LEU B CA 1
ATOM 1423 C C . LEU B 1 18 ? 10.672 8.18 -4.008 1 94.06 18 LEU B C 1
ATOM 1425 O O . LEU B 1 18 ? 9.578 8.695 -3.758 1 94.06 18 LEU B O 1
ATOM 1429 N N . ASP B 1 19 ? 11.625 8.805 -4.637 1 95.25 19 ASP B N 1
ATOM 1430 C CA . ASP B 1 19 ? 11.508 10.219 -4.98 1 95.25 19 ASP B CA 1
ATOM 1431 C C . ASP B 1 19 ? 10.461 10.43 -6.074 1 95.25 19 ASP B C 1
ATOM 1433 O O . ASP B 1 19 ? 10.031 11.562 -6.316 1 95.25 19 ASP B O 1
ATOM 1437 N N . ASP B 1 20 ? 9.969 9.352 -6.68 1 93.56 20 ASP B N 1
ATOM 1438 C CA . ASP B 1 20 ? 8.961 9.445 -7.727 1 93.56 20 ASP B CA 1
ATOM 1439 C C . ASP B 1 20 ? 7.551 9.445 -7.129 1 93.56 20 ASP B C 1
ATOM 1441 O O . ASP B 1 20 ? 6.566 9.594 -7.855 1 93.56 20 ASP B O 1
ATOM 1445 N N . PHE B 1 21 ? 7.453 9.305 -5.852 1 95.44 21 PHE B N 1
ATOM 1446 C CA . PHE B 1 21 ? 6.148 9.234 -5.199 1 95.44 21 PHE B CA 1
ATOM 1447 C C . PHE B 1 21 ? 5.922 10.453 -4.316 1 95.44 21 PHE B C 1
ATOM 1449 O O . PHE B 1 21 ? 6.82 10.875 -3.58 1 95.44 21 PHE B O 1
ATOM 1456 N N . ASP B 1 22 ? 4.703 11 -4.344 1 96 22 ASP B N 1
ATOM 1457 C CA . ASP B 1 22 ? 4.332 12.109 -3.471 1 96 22 ASP B CA 1
ATOM 1458 C C . ASP B 1 22 ? 3.516 11.625 -2.275 1 96 22 ASP B C 1
ATOM 1460 O O . ASP B 1 22 ? 3.348 12.352 -1.293 1 96 22 ASP B O 1
ATOM 1464 N N . THR B 1 23 ? 2.949 10.445 -2.467 1 97.31 23 THR B N 1
ATOM 1465 C CA . THR B 1 23 ? 2.051 9.914 -1.448 1 97.31 23 THR B CA 1
ATOM 1466 C C . THR B 1 23 ? 2.451 8.492 -1.064 1 97.31 23 THR B C 1
ATOM 1468 O O . THR B 1 23 ? 2.779 7.68 -1.932 1 97.31 23 THR B O 1
ATOM 1471 N N . ALA B 1 24 ? 2.477 8.195 0.161 1 98.25 24 ALA B N 1
ATOM 1472 C CA . ALA B 1 24 ? 2.664 6.852 0.704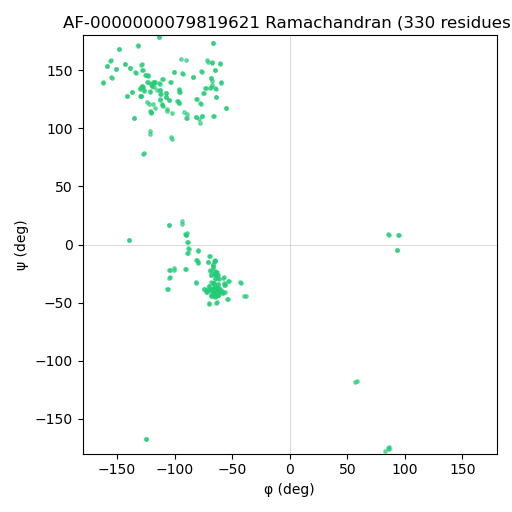 1 98.25 24 ALA B CA 1
ATOM 1473 C C . ALA B 1 24 ? 1.376 6.332 1.337 1 98.25 24 ALA B C 1
ATOM 1475 O O . ALA B 1 24 ? 0.596 7.105 1.896 1 98.25 24 ALA B O 1
ATOM 1476 N N . MET B 1 25 ? 1.102 5.062 1.186 1 98.5 25 MET B N 1
ATOM 1477 C CA . MET B 1 25 ? 0.162 4.434 2.109 1 98.5 25 MET B CA 1
ATOM 1478 C C . MET B 1 25 ? 0.853 4.059 3.416 1 98.5 25 MET B C 1
ATOM 1480 O O . MET B 1 25 ? 1.692 3.158 3.441 1 98.5 25 MET B O 1
ATOM 1484 N N . LEU B 1 26 ? 0.526 4.773 4.484 1 98.31 26 LEU B N 1
ATOM 1485 C CA . LEU B 1 26 ? 1.082 4.512 5.809 1 98.31 26 LEU B CA 1
ATOM 1486 C C . LEU B 1 26 ? 0.142 3.637 6.629 1 98.31 26 LEU B C 1
ATOM 1488 O O . LEU B 1 26 ? -1.029 3.977 6.812 1 98.31 26 LEU B O 1
ATOM 1492 N N . THR B 1 27 ? 0.638 2.523 7.059 1 97.25 27 THR B N 1
ATOM 1493 C CA . THR B 1 27 ? -0.119 1.661 7.961 1 97.25 27 THR B CA 1
ATOM 1494 C C . THR B 1 27 ? 0.508 1.648 9.352 1 97.25 27 THR B C 1
ATOM 1496 O O . THR B 1 27 ? 1.696 1.355 9.5 1 97.25 27 THR B O 1
ATOM 1499 N N . THR B 1 28 ? -0.234 2.047 10.32 1 96.69 28 THR B N 1
ATOM 1500 C CA . THR B 1 28 ? 0.098 1.933 11.734 1 96.69 28 THR B CA 1
ATOM 1501 C C . THR B 1 28 ? -0.853 0.968 12.438 1 96.69 28 THR B C 1
ATOM 1503 O O . THR B 1 28 ? -1.725 0.373 11.797 1 96.69 28 THR B O 1
ATOM 1506 N N . PHE B 1 29 ? -0.62 0.765 13.734 1 93.44 29 PHE B N 1
ATOM 1507 C CA . PHE B 1 29 ? -1.37 -0.261 14.445 1 93.44 29 PHE B CA 1
ATOM 1508 C C . PHE B 1 29 ? -1.966 0.3 15.734 1 93.44 29 PHE B C 1
ATOM 1510 O O . PHE B 1 29 ? -1.292 1.02 16.469 1 93.44 29 PHE B O 1
ATOM 1517 N N . THR B 1 30 ? -3.211 -0.023 15.922 1 89.75 30 THR B N 1
ATOM 1518 C CA . THR B 1 30 ? -3.822 0.307 17.203 1 89.75 30 THR B CA 1
ATOM 1519 C C . THR B 1 30 ? -3.189 -0.504 18.328 1 89.75 30 THR B C 1
ATOM 1521 O O . THR B 1 30 ? -2.383 -1.402 18.078 1 89.75 30 THR B O 1
ATOM 1524 N N . ALA B 1 31 ? -3.588 -0.172 19.547 1 87.81 31 ALA B N 1
ATOM 1525 C CA . ALA B 1 31 ? -3.021 -0.843 20.703 1 87.81 31 ALA B CA 1
ATOM 1526 C C . ALA B 1 31 ? -3.33 -2.338 20.688 1 87.81 31 ALA B C 1
ATOM 1528 O O . ALA B 1 31 ? -2.537 -3.148 21.172 1 87.81 31 ALA B O 1
ATOM 1529 N N . ASP B 1 32 ? -4.445 -2.732 20.094 1 85.75 32 ASP B N 1
ATOM 1530 C CA . ASP B 1 32 ? -4.84 -4.137 20.031 1 85.75 32 ASP B CA 1
ATOM 1531 C C . ASP B 1 32 ? -4.254 -4.82 18.797 1 85.75 32 ASP B C 1
ATOM 1533 O O . ASP B 1 32 ? -4.566 -5.98 18.516 1 85.75 32 ASP B O 1
ATOM 1537 N N . GLY B 1 33 ? -3.484 -4.059 18.047 1 87 33 GLY B N 1
ATOM 1538 C CA . GLY B 1 33 ? -2.768 -4.66 16.938 1 87 33 GLY B CA 1
ATOM 1539 C C . GLY B 1 33 ? -3.51 -4.547 15.617 1 87 33 GLY B C 1
ATOM 1540 O O . GLY B 1 33 ? -3.107 -5.148 14.617 1 87 33 GLY B O 1
ATOM 1541 N N . THR B 1 34 ? -4.605 -3.787 15.594 1 87.25 34 THR B N 1
ATOM 1542 C CA . THR B 1 34 ? -5.375 -3.625 14.367 1 87.25 34 THR B CA 1
ATOM 1543 C C . THR B 1 34 ? -4.691 -2.641 13.43 1 87.25 34 THR B C 1
ATOM 1545 O O . THR B 1 34 ? -4.379 -1.513 13.812 1 87.25 34 THR B O 1
ATOM 1548 N N . PRO B 1 35 ? -4.383 -3.129 12.227 1 93.25 35 PRO B N 1
ATOM 1549 C CA . PRO B 1 35 ? -3.75 -2.219 11.273 1 93.25 35 PRO B CA 1
ATOM 1550 C C . PRO B 1 35 ? -4.695 -1.12 10.789 1 93.25 35 PRO B C 1
ATOM 1552 O O . PRO B 1 35 ? -5.895 -1.359 10.625 1 93.25 35 PRO B O 1
ATOM 1555 N N . HIS B 1 36 ? -4.176 0.032 10.594 1 93.69 36 HIS B N 1
ATOM 1556 C CA . HIS B 1 36 ? -4.895 1.167 10.031 1 93.69 36 HIS B CA 1
ATOM 1557 C C . HIS B 1 36 ? -4.055 1.882 8.977 1 93.69 36 HIS B C 1
ATOM 1559 O O . HIS B 1 36 ? -3.057 2.529 9.305 1 93.69 36 HIS B O 1
ATOM 1565 N N . GLY B 1 37 ? -4.477 1.73 7.707 1 95.06 37 GLY B N 1
ATOM 1566 C CA . GLY B 1 37 ? -3.758 2.346 6.602 1 95.06 37 GLY B CA 1
ATOM 1567 C C . GLY B 1 37 ? -4.41 3.621 6.102 1 95.06 37 GLY B C 1
ATOM 1568 O O . GLY B 1 37 ? -5.637 3.754 6.148 1 95.06 37 GLY B O 1
ATOM 1569 N N . ARG B 1 38 ? -3.584 4.543 5.621 1 93.94 38 ARG B N 1
ATOM 1570 C CA . ARG B 1 38 ? -4.09 5.762 5 1 93.94 38 ARG B CA 1
ATOM 1571 C C . ARG B 1 38 ? -3.043 6.391 4.086 1 93.94 38 ARG B C 1
ATOM 1573 O O . ARG B 1 38 ? -1.843 6.184 4.277 1 93.94 38 ARG B O 1
ATOM 1580 N N . PRO B 1 39 ? -3.553 7.109 3.111 1 96.44 39 PRO B N 1
ATOM 1581 C CA . PRO B 1 39 ? -2.584 7.875 2.322 1 96.44 39 PRO B CA 1
ATOM 1582 C C . PRO B 1 39 ? -2.023 9.078 3.076 1 96.44 39 PRO B C 1
ATOM 1584 O O . PRO B 1 39 ? -2.764 9.766 3.779 1 96.44 39 PRO B O 1
ATOM 1587 N N . MET B 1 40 ? -0.71 9.219 2.969 1 96.62 40 MET B N 1
ATOM 1588 C CA . MET B 1 40 ? -0.004 10.352 3.559 1 96.62 40 MET B CA 1
ATOM 1589 C C . MET B 1 40 ? 0.91 11.016 2.535 1 96.62 40 MET B C 1
ATOM 1591 O O . MET B 1 40 ? 1.701 10.344 1.873 1 96.62 40 MET B O 1
ATOM 1595 N N . HIS B 1 41 ? 0.776 12.352 2.377 1 96.12 41 HIS B N 1
ATOM 1596 C CA . HIS B 1 41 ? 1.721 13.094 1.549 1 96.12 41 HIS B CA 1
ATOM 1597 C C . HIS B 1 41 ? 3.127 13.047 2.139 1 96.12 41 HIS B C 1
ATOM 1599 O O . HIS B 1 41 ? 3.318 13.336 3.322 1 96.12 41 HIS B O 1
ATOM 1605 N N . VAL B 1 42 ? 4.094 12.633 1.308 1 97.81 42 VAL B N 1
ATOM 1606 C CA . VAL B 1 42 ? 5.488 12.664 1.735 1 97.81 42 VAL B CA 1
ATOM 1607 C C . VAL B 1 42 ? 6.02 14.094 1.681 1 97.81 42 VAL B C 1
ATOM 1609 O O . VAL B 1 42 ? 6.266 14.625 0.599 1 97.81 42 VAL B O 1
ATOM 1612 N N . ALA B 1 43 ? 6.281 14.68 2.838 1 97.75 43 ALA B N 1
ATOM 1613 C CA . ALA B 1 43 ? 6.75 16.062 2.883 1 97.75 43 ALA B CA 1
ATOM 1614 C C . ALA B 1 43 ? 8.211 16.156 2.457 1 97.75 43 ALA B C 1
ATOM 1616 O O . ALA B 1 43 ? 8.609 17.125 1.793 1 97.75 43 ALA B O 1
ATOM 1617 N N . GLN B 1 44 ? 8.977 15.117 2.904 1 97.56 44 GLN B N 1
ATOM 1618 C CA . GLN B 1 44 ? 10.406 15.117 2.605 1 97.56 44 GLN B CA 1
ATOM 1619 C C . GLN B 1 44 ? 11 13.719 2.785 1 97.56 44 GLN B C 1
ATOM 1621 O O . GLN B 1 44 ? 10.656 13.008 3.73 1 97.56 44 GLN B O 1
ATOM 1626 N N . ARG B 1 45 ? 11.852 13.328 1.922 1 97.25 45 ARG B N 1
ATOM 1627 C CA . ARG B 1 45 ? 12.766 12.219 2.162 1 97.25 45 ARG B CA 1
ATOM 1628 C C . ARG B 1 45 ? 14.18 12.711 2.432 1 97.25 45 ARG B C 1
ATOM 1630 O O . ARG B 1 45 ? 14.766 13.422 1.607 1 97.25 45 ARG B O 1
ATOM 1637 N N . ASP B 1 46 ? 14.766 12.344 3.547 1 95.38 46 ASP B N 1
ATOM 1638 C CA . ASP B 1 46 ? 16.141 12.648 3.943 1 95.38 46 ASP B CA 1
ATOM 1639 C C . ASP B 1 46 ? 16.922 11.359 4.195 1 95.38 46 ASP B C 1
ATOM 1641 O O . ASP B 1 46 ? 16.906 10.82 5.305 1 95.38 46 ASP B O 1
ATOM 1645 N N . GLY B 1 47 ? 17.672 10.922 3.207 1 93.56 47 GLY B N 1
ATOM 1646 C CA . GLY B 1 47 ? 18.266 9.602 3.301 1 93.56 47 GLY B CA 1
ATOM 1647 C C . GLY B 1 47 ? 17.25 8.5 3.508 1 93.56 47 GLY B C 1
ATOM 1648 O O . GLY B 1 47 ? 16.312 8.352 2.719 1 93.56 47 GLY B O 1
ATOM 1649 N N . ASP B 1 48 ? 17.406 7.805 4.695 1 93.5 48 ASP B N 1
ATOM 1650 C CA . ASP B 1 48 ? 16.547 6.676 5.008 1 93.5 48 ASP B CA 1
ATOM 1651 C C . ASP B 1 48 ? 15.297 7.129 5.773 1 93.5 48 ASP B C 1
ATOM 1653 O O . ASP B 1 48 ? 14.531 6.301 6.266 1 93.5 48 ASP B O 1
ATOM 1657 N N . THR B 1 49 ? 15.172 8.414 5.836 1 97.06 49 THR B N 1
ATOM 1658 C CA . THR B 1 49 ? 14.094 8.93 6.676 1 97.06 49 THR B CA 1
ATOM 1659 C C . THR B 1 49 ? 13.016 9.594 5.828 1 97.06 49 THR B C 1
ATOM 1661 O O . THR B 1 49 ? 13.32 10.375 4.922 1 97.06 49 THR B O 1
ATOM 1664 N N . LEU B 1 50 ? 11.781 9.219 6.035 1 98.25 50 LEU B N 1
ATOM 1665 C CA . LEU B 1 50 ? 10.633 9.906 5.449 1 98.25 50 LEU 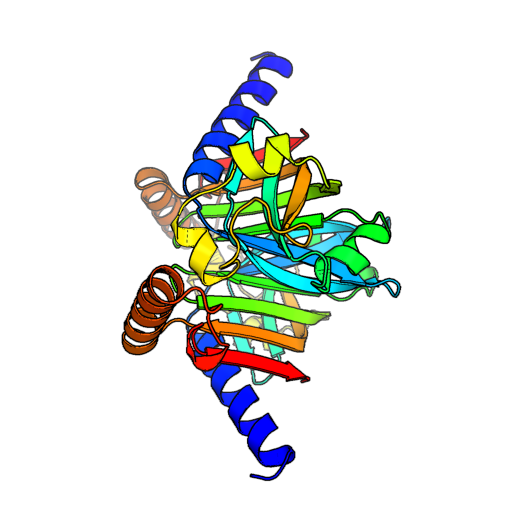B CA 1
ATOM 1666 C C . LEU B 1 50 ? 9.938 10.773 6.488 1 98.25 50 LEU B C 1
ATOM 1668 O O . LEU B 1 50 ? 9.766 10.359 7.641 1 98.25 50 LEU B O 1
ATOM 1672 N N . TRP B 1 51 ? 9.516 11.969 6.047 1 98.5 51 TRP B N 1
ATOM 1673 C CA . TRP B 1 51 ? 8.836 12.922 6.918 1 98.5 51 TRP B CA 1
ATOM 1674 C C . TRP B 1 51 ? 7.438 13.242 6.398 1 98.5 51 TRP B C 1
ATOM 1676 O O . TRP B 1 51 ? 7.246 13.445 5.199 1 98.5 51 TRP B O 1
ATOM 1686 N N . PHE B 1 52 ? 6.543 13.266 7.328 1 98.12 52 PHE B N 1
ATOM 1687 C CA . PHE B 1 52 ? 5.16 13.641 7.066 1 98.12 52 PHE B CA 1
ATOM 1688 C C . PHE B 1 52 ? 4.699 14.719 8.047 1 98.12 52 PHE B C 1
ATOM 1690 O O . PHE B 1 52 ? 5.246 14.844 9.141 1 98.12 52 PHE B O 1
ATOM 1697 N N . VAL B 1 53 ? 3.695 15.531 7.652 1 97.88 53 VAL B N 1
ATOM 1698 C CA . VAL B 1 53 ? 3.064 16.516 8.516 1 97.88 53 VAL B CA 1
ATOM 1699 C C . VAL B 1 53 ? 1.623 16.109 8.805 1 97.88 53 VAL B C 1
ATOM 1701 O O . VAL B 1 53 ? 0.904 15.672 7.91 1 97.88 53 VAL B O 1
ATOM 1704 N N . THR B 1 54 ? 1.282 16.188 10.07 1 96.75 54 THR B N 1
ATOM 1705 C CA . THR B 1 54 ? -0.074 15.805 10.453 1 96.75 54 THR B CA 1
ATOM 1706 C C . THR B 1 54 ? -0.552 16.625 11.648 1 96.75 54 THR B C 1
ATOM 1708 O O . THR B 1 54 ? 0.195 17.438 12.188 1 96.75 54 THR B O 1
ATOM 1711 N N . GLY B 1 55 ? -1.839 16.516 11.906 1 95.56 55 GLY B N 1
ATOM 1712 C CA . GLY B 1 55 ? -2.379 17.109 13.117 1 95.56 55 GLY B CA 1
ATOM 1713 C C . GLY B 1 55 ? -2.24 16.219 14.336 1 95.56 55 GLY B C 1
ATOM 1714 O O . GLY B 1 55 ? -2.406 15 14.242 1 95.56 55 GLY B O 1
ATOM 1715 N N . ILE B 1 56 ? -1.998 16.797 15.492 1 94.38 56 ILE B N 1
ATOM 1716 C CA . ILE B 1 56 ? -1.72 16.078 16.734 1 94.38 56 ILE B CA 1
ATOM 1717 C C . ILE B 1 56 ? -2.939 15.258 17.141 1 94.38 56 ILE B C 1
ATOM 1719 O O . ILE B 1 56 ? -2.809 14.234 17.812 1 94.38 56 ILE B O 1
ATOM 1723 N N . ASP B 1 57 ? -4.09 15.656 16.75 1 92.81 57 ASP B N 1
ATOM 1724 C CA . ASP B 1 57 ? -5.312 14.984 17.156 1 92.81 57 ASP B CA 1
ATOM 1725 C C . ASP B 1 57 ? -5.68 13.859 16.188 1 92.81 57 ASP B C 1
ATOM 1727 O O . ASP B 1 57 ? -6.711 13.203 16.359 1 92.81 57 ASP B O 1
ATOM 1731 N N . SER B 1 58 ? -4.863 13.508 15.305 1 91.19 58 SER B N 1
ATOM 1732 C CA . SER B 1 58 ? -5.117 12.422 14.352 1 91.19 58 SER B CA 1
ATOM 1733 C C . SER B 1 58 ? -4.934 11.062 15.008 1 91.19 58 SER B C 1
ATOM 1735 O O . SER B 1 58 ? -4.168 10.922 15.961 1 91.19 58 SER B O 1
ATOM 1737 N N . GLY B 1 59 ? -5.648 10.094 14.562 1 90.38 59 GLY B N 1
ATOM 1738 C CA . GLY B 1 59 ? -5.578 8.734 15.07 1 90.38 59 GLY B CA 1
ATOM 1739 C C . GLY B 1 59 ? -4.184 8.141 14.992 1 90.38 59 GLY B C 1
ATOM 1740 O O . GLY B 1 59 ? -3.773 7.383 15.875 1 90.38 59 GLY B O 1
ATOM 1741 N N . LYS B 1 60 ? -3.506 8.531 13.93 1 94.75 60 LYS B N 1
ATOM 1742 C CA . LYS B 1 60 ? -2.189 7.93 13.734 1 94.75 60 LYS B CA 1
ATOM 1743 C C . LYS B 1 60 ? -1.23 8.336 14.852 1 94.75 60 LYS B C 1
ATOM 1745 O O . LYS B 1 60 ? -0.302 7.598 15.18 1 94.75 60 LYS B O 1
ATOM 1750 N N . VAL B 1 61 ? -1.409 9.492 15.422 1 94.56 61 VAL B N 1
ATOM 1751 C CA . VAL B 1 61 ? -0.537 9.938 16.5 1 94.56 61 VAL B CA 1
ATOM 1752 C C . VAL B 1 61 ? -0.681 9.008 17.703 1 94.56 61 VAL B C 1
ATOM 1754 O O . VAL B 1 61 ? 0.316 8.609 18.312 1 94.56 61 VAL B O 1
ATOM 1757 N N . ARG B 1 62 ? -1.898 8.625 18.078 1 93.88 62 ARG B N 1
ATOM 1758 C CA . ARG B 1 62 ? -2.152 7.676 19.156 1 93.88 62 ARG B CA 1
ATOM 1759 C C . ARG B 1 62 ? -1.598 6.301 18.812 1 93.88 62 ARG B C 1
ATOM 1761 O O . ARG B 1 62 ? -1.004 5.633 19.656 1 93.88 62 ARG B O 1
ATOM 1768 N N . GLU B 1 63 ? -1.801 5.895 17.609 1 95.19 63 GLU B N 1
ATOM 1769 C CA . GLU B 1 63 ? -1.349 4.578 17.172 1 95.19 63 GLU B CA 1
ATOM 1770 C C . GLU B 1 63 ? 0.173 4.469 17.234 1 95.19 63 GLU B C 1
ATOM 1772 O O . GLU B 1 63 ? 0.711 3.441 17.656 1 95.19 63 GLU B O 1
ATOM 1777 N N . ILE B 1 64 ? 0.876 5.516 16.797 1 96.06 64 ILE B N 1
ATOM 1778 C CA . ILE B 1 64 ? 2.334 5.535 16.75 1 96.06 64 ILE B CA 1
ATOM 1779 C C . ILE B 1 64 ? 2.908 5.449 18.156 1 96.06 64 ILE B C 1
ATOM 1781 O O . ILE B 1 64 ? 4 4.918 18.359 1 96.06 64 ILE B O 1
ATOM 1785 N N . ALA B 1 65 ? 2.201 5.852 19.141 1 90.31 65 ALA B N 1
ATOM 1786 C CA . ALA B 1 65 ? 2.65 5.836 20.531 1 90.31 65 ALA B CA 1
ATOM 1787 C C . ALA B 1 65 ? 2.828 4.406 21.031 1 90.31 65 ALA B C 1
ATOM 1789 O O . ALA B 1 65 ? 3.516 4.172 22.031 1 90.31 65 ALA B O 1
ATOM 1790 N N . SER B 1 66 ? 2.252 3.414 20.359 1 87.19 66 SER B N 1
ATOM 1791 C CA . SER B 1 66 ? 2.348 2.016 20.75 1 87.19 66 SER B CA 1
ATOM 1792 C C . SER B 1 66 ? 3.768 1.485 20.578 1 87.19 66 SER B C 1
ATOM 1794 O O . SER B 1 66 ? 4.137 0.47 21.172 1 87.19 66 SER B O 1
ATOM 1796 N N . GLY B 1 67 ? 4.539 2.094 19.641 1 89.25 67 GLY B N 1
ATOM 1797 C CA . GLY B 1 67 ? 5.922 1.699 19.422 1 89.25 67 GLY B CA 1
ATOM 1798 C C . GLY B 1 67 ? 6.082 0.658 18.328 1 89.25 67 GLY B C 1
ATOM 1799 O O . GLY B 1 67 ? 7.199 0.22 18.047 1 89.25 67 GLY B O 1
ATOM 1800 N N . ASP B 1 68 ? 5.004 0.174 17.781 1 90.88 68 ASP B N 1
ATOM 1801 C CA . ASP B 1 68 ? 5.078 -0.76 16.672 1 90.88 68 ASP B CA 1
ATOM 1802 C C . ASP B 1 68 ? 5.691 -0.095 15.4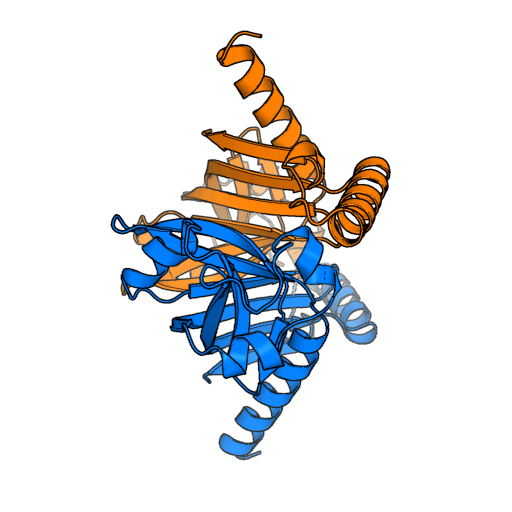38 1 90.88 68 ASP B C 1
ATOM 1804 O O . ASP B 1 68 ? 5.562 1.117 15.25 1 90.88 68 ASP B O 1
ATOM 1808 N N . PRO B 1 69 ? 6.367 -0.887 14.602 1 92.69 69 PRO B N 1
ATOM 1809 C CA . PRO B 1 69 ? 6.879 -0.301 13.359 1 92.69 69 PRO B CA 1
ATOM 1810 C C . PRO B 1 69 ? 5.766 0.101 12.398 1 92.69 69 PRO B C 1
ATOM 1812 O O . PRO B 1 69 ? 4.648 -0.421 12.484 1 92.69 69 PRO B O 1
ATOM 1815 N N . ALA B 1 70 ? 6.074 1.017 11.531 1 96.44 70 ALA B N 1
ATOM 1816 C CA . ALA B 1 70 ? 5.156 1.396 10.461 1 96.44 70 ALA B CA 1
ATOM 1817 C C . ALA B 1 70 ? 5.438 0.604 9.195 1 96.44 70 ALA B C 1
ATOM 1819 O O . ALA B 1 70 ? 6.582 0.23 8.93 1 96.44 70 ALA B O 1
ATOM 1820 N N . VAL B 1 71 ? 4.422 0.345 8.484 1 97.25 71 VAL B N 1
ATOM 1821 C CA . VAL B 1 71 ? 4.52 -0.216 7.141 1 97.25 71 VAL B CA 1
ATOM 1822 C C . VAL B 1 71 ? 4.168 0.854 6.109 1 97.25 71 VAL B C 1
ATOM 1824 O O . VAL B 1 71 ? 3.184 1.577 6.262 1 97.25 71 VAL B O 1
ATOM 1827 N N . LEU B 1 72 ? 5.02 0.991 5.133 1 98.25 72 LEU B N 1
ATOM 1828 C CA . LEU B 1 72 ? 4.781 1.925 4.039 1 98.25 72 LEU B CA 1
ATOM 1829 C C . LEU B 1 72 ? 4.77 1.198 2.697 1 98.25 72 LEU B C 1
ATOM 1831 O O . LEU B 1 72 ? 5.652 0.383 2.42 1 98.25 72 LEU B O 1
ATOM 1835 N N . THR B 1 73 ? 3.748 1.494 1.911 1 98.5 73 THR B N 1
ATOM 1836 C CA . THR B 1 73 ? 3.754 1.003 0.538 1 98.5 73 THR B CA 1
ATOM 1837 C C . THR B 1 73 ? 3.566 2.152 -0.448 1 98.5 73 THR B C 1
ATOM 1839 O O . THR B 1 73 ? 2.953 3.168 -0.116 1 98.5 73 THR B O 1
ATOM 1842 N N . PHE B 1 74 ? 4.195 2.021 -1.569 1 97.94 74 PHE B N 1
ATOM 1843 C CA . PHE B 1 74 ? 4.078 2.904 -2.725 1 97.94 74 PHE B CA 1
ATOM 1844 C C . PHE B 1 74 ? 3.744 2.111 -3.98 1 97.94 74 PHE B C 1
ATOM 1846 O O . PHE B 1 74 ? 4.316 1.045 -4.219 1 97.94 74 PHE B O 1
ATOM 1853 N N . GLN B 1 75 ? 2.768 2.625 -4.68 1 97.62 75 GLN B N 1
ATOM 1854 C CA . GLN B 1 75 ? 2.355 1.893 -5.871 1 97.62 75 GLN B CA 1
ATOM 1855 C C . GLN B 1 75 ? 2.021 2.846 -7.016 1 97.62 75 GLN B C 1
ATOM 1857 O O . GLN B 1 75 ? 1.315 3.836 -6.82 1 97.62 75 GLN B O 1
ATOM 1862 N N . SER B 1 76 ? 2.602 2.635 -8.164 1 95.38 76 SER B N 1
ATOM 1863 C CA . SER B 1 76 ? 2.193 3.211 -9.438 1 95.38 76 SER B CA 1
ATOM 1864 C C . SER B 1 76 ? 1.937 2.125 -10.477 1 95.38 76 SER B C 1
ATOM 1866 O O . SER B 1 76 ? 1.79 0.95 -10.133 1 95.38 76 SER B O 1
ATOM 1868 N N . SER B 1 77 ? 1.81 2.533 -11.742 1 91.62 77 SER B N 1
ATOM 1869 C CA . SER B 1 77 ? 1.487 1.578 -12.797 1 91.62 77 SER B CA 1
ATOM 1870 C C . SER B 1 77 ? 2.652 0.628 -13.055 1 91.62 77 SER B C 1
ATOM 1872 O O . SER B 1 77 ? 2.455 -0.478 -13.562 1 91.62 77 SER B O 1
ATOM 1874 N N . ASP B 1 78 ? 3.861 1.031 -12.695 1 90.12 78 ASP B N 1
ATOM 1875 C CA . ASP B 1 78 ? 5 0.204 -13.086 1 90.12 78 ASP B CA 1
ATOM 1876 C C . ASP B 1 78 ? 6.023 0.11 -11.961 1 90.12 78 ASP B C 1
ATOM 1878 O O . ASP B 1 78 ? 7.137 -0.386 -12.164 1 90.12 78 ASP B O 1
ATOM 1882 N N . THR B 1 79 ? 5.727 0.678 -10.844 1 92.88 79 THR B N 1
ATOM 1883 C CA . THR B 1 79 ? 6.66 0.686 -9.719 1 92.88 79 THR B CA 1
ATOM 1884 C C . THR B 1 79 ? 5.934 0.382 -8.414 1 92.88 79 THR B C 1
ATOM 1886 O O . THR B 1 79 ? 4.852 0.915 -8.156 1 92.88 79 THR B O 1
ATOM 1889 N N . TRP B 1 80 ? 6.469 -0.583 -7.582 1 94.69 80 TRP B N 1
ATOM 1890 C CA . TRP B 1 80 ? 5.953 -0.944 -6.27 1 94.69 80 TRP B CA 1
ATOM 1891 C C . TRP B 1 80 ? 7.059 -0.911 -5.219 1 94.69 80 TRP B C 1
ATOM 1893 O O . TRP B 1 80 ? 8.188 -1.336 -5.48 1 94.69 80 TRP B O 1
ATOM 1903 N N . VAL B 1 81 ? 6.773 -0.358 -4.051 1 95.19 81 VAL B N 1
ATOM 1904 C CA . VAL B 1 81 ? 7.703 -0.361 -2.924 1 95.19 81 VAL B CA 1
ATOM 1905 C C . VAL B 1 81 ? 6.992 -0.871 -1.671 1 95.19 81 VAL B C 1
ATOM 1907 O O . VAL B 1 81 ? 5.867 -0.461 -1.378 1 95.19 81 VAL B O 1
ATOM 1910 N N . ALA B 1 82 ? 7.559 -1.847 -1.004 1 95.12 82 ALA B N 1
ATOM 1911 C CA . ALA B 1 82 ? 7.191 -2.24 0.354 1 95.12 82 ALA B CA 1
ATOM 1912 C C . ALA B 1 82 ? 8.312 -1.933 1.338 1 95.12 82 ALA B C 1
ATOM 1914 O O . ALA B 1 82 ? 9.453 -2.377 1.151 1 95.12 82 ALA B O 1
ATOM 1915 N N . ALA B 1 83 ? 7.953 -1.162 2.379 1 94.62 83 ALA B N 1
ATOM 1916 C CA . ALA B 1 83 ? 8.977 -0.758 3.342 1 94.62 83 ALA B CA 1
ATOM 1917 C C . ALA B 1 83 ? 8.445 -0.845 4.77 1 94.62 83 ALA B C 1
ATOM 1919 O O . ALA B 1 83 ? 7.234 -0.799 4.996 1 94.62 83 ALA B O 1
ATOM 1920 N N . THR B 1 84 ? 9.375 -1.083 5.68 1 93.81 84 THR B N 1
ATOM 1921 C CA . THR B 1 84 ? 9.117 -1.01 7.117 1 93.81 84 THR B CA 1
ATOM 1922 C C . THR B 1 84 ? 10.062 -0.01 7.781 1 93.81 84 THR B C 1
ATOM 1924 O O . THR B 1 84 ? 11.188 0.186 7.328 1 93.81 84 THR B O 1
ATOM 1927 N N . GLY B 1 85 ? 9.555 0.646 8.781 1 94.81 85 GLY B N 1
ATOM 1928 C CA . GLY B 1 85 ? 10.398 1.618 9.461 1 94.81 85 GLY B CA 1
ATOM 1929 C C . GLY B 1 85 ? 9.961 1.879 10.891 1 94.81 85 GLY B C 1
ATOM 1930 O O . GLY B 1 85 ? 8.836 1.552 11.273 1 94.81 85 GLY B O 1
ATOM 1931 N N . GLU B 1 86 ? 10.883 2.367 11.672 1 96.5 86 GLU B N 1
ATOM 1932 C CA . GLU B 1 86 ? 10.555 2.914 12.984 1 96.5 86 GLU B CA 1
ATOM 1933 C C . GLU B 1 86 ? 9.891 4.281 12.859 1 96.5 86 GLU B C 1
ATOM 1935 O O . GLU B 1 86 ? 10.359 5.141 12.109 1 96.5 86 GLU B O 1
ATOM 1940 N N . VAL B 1 87 ? 8.758 4.449 13.555 1 98.12 87 VAL B N 1
ATOM 1941 C CA . VAL B 1 87 ? 7.973 5.668 13.383 1 98.12 87 VAL B CA 1
ATOM 1942 C C . VAL B 1 87 ? 7.84 6.391 14.719 1 98.12 87 VAL B C 1
ATOM 1944 O O . VAL B 1 87 ? 7.648 5.754 15.758 1 98.12 87 VAL B O 1
ATOM 1947 N N . GLU B 1 88 ? 7.973 7.703 14.672 1 97.69 88 GLU B N 1
ATOM 1948 C CA . GLU B 1 88 ? 7.828 8.539 15.859 1 97.69 88 GLU B CA 1
ATOM 1949 C C . GLU B 1 88 ? 7.145 9.859 15.523 1 97.69 88 GLU B C 1
ATOM 1951 O O . GLU B 1 88 ? 7.164 10.305 14.375 1 97.69 88 GLU B O 1
ATOM 1956 N N . ILE B 1 89 ? 6.539 10.422 16.547 1 97.62 89 ILE B N 1
ATOM 1957 C CA . ILE B 1 89 ? 5.996 11.773 16.438 1 97.62 89 ILE B CA 1
ATOM 1958 C C . ILE B 1 89 ? 7.008 12.781 16.984 1 97.62 89 ILE B C 1
ATOM 1960 O O . ILE B 1 89 ? 7.621 12.555 18.031 1 97.62 89 ILE B O 1
ATOM 1964 N N . SER B 1 90 ? 7.219 13.781 16.188 1 96.19 90 SER B N 1
ATOM 1965 C CA . SER B 1 90 ? 8.086 14.852 16.656 1 96.19 90 SER B CA 1
ATOM 1966 C C . SER B 1 90 ? 7.332 16.172 16.75 1 96.19 90 SER B C 1
ATOM 1968 O O . SER B 1 90 ? 6.566 16.516 15.852 1 96.19 90 SER B O 1
ATOM 1970 N N . HIS B 1 91 ? 7.625 16.922 17.828 1 94.75 91 HIS B N 1
ATOM 1971 C CA . HIS B 1 91 ? 7.016 18.234 18.047 1 94.75 91 HIS B CA 1
ATOM 1972 C C . HIS B 1 91 ? 8 19.359 17.75 1 94.75 91 HIS B C 1
ATOM 1974 O O . HIS B 1 91 ? 7.789 20.5 18.156 1 94.75 91 HIS B O 1
ATOM 1980 N N . ASP B 1 92 ? 9.047 19 17.047 1 96.38 92 ASP B N 1
ATOM 1981 C CA . ASP B 1 92 ? 10.094 19.969 16.719 1 96.38 92 ASP B CA 1
ATOM 1982 C C . ASP B 1 92 ? 9.57 21.047 15.789 1 96.38 92 ASP B C 1
ATOM 1984 O O . ASP B 1 92 ? 9.359 20.812 14.594 1 96.38 92 ASP B O 1
ATOM 1988 N N . ARG B 1 93 ? 9.445 22.281 16.297 1 97 93 ARG B N 1
ATOM 1989 C CA . ARG B 1 93 ? 8.891 23.391 15.547 1 97 93 ARG B CA 1
ATOM 1990 C C . ARG B 1 93 ? 9.797 23.766 14.367 1 97 93 ARG B C 1
ATOM 1992 O O . ARG B 1 93 ? 9.312 24.172 13.312 1 97 93 ARG B O 1
ATOM 1999 N N . SER B 1 94 ? 11.086 23.625 14.586 1 97.81 94 SER B N 1
ATOM 2000 C CA . SER B 1 94 ? 12.008 23.922 13.5 1 97.81 94 SER B CA 1
ATOM 2001 C C . SER B 1 94 ? 11.789 22.984 12.312 1 97.81 94 SER B C 1
ATOM 2003 O O . SER B 1 94 ? 11.891 23.406 11.156 1 97.81 94 SER B O 1
ATOM 2005 N N . LYS B 1 95 ? 11.484 21.719 12.594 1 98.12 95 LYS B N 1
ATOM 2006 C CA . LYS B 1 95 ? 11.227 20.766 11.508 1 98.12 95 LYS B CA 1
ATOM 2007 C C . LYS B 1 95 ? 9.891 21.062 10.836 1 98.12 95 LYS B C 1
ATOM 2009 O O . LYS B 1 95 ? 9.758 20.922 9.617 1 98.12 95 LYS B O 1
ATOM 2014 N N . VAL B 1 96 ? 8.867 21.406 11.594 1 98.06 96 VAL B N 1
ATOM 2015 C CA . VAL B 1 96 ? 7.594 21.828 11.016 1 98.06 96 VAL B CA 1
ATOM 2016 C C . VAL B 1 96 ? 7.824 22.969 10.031 1 98.06 96 VAL B C 1
ATOM 2018 O O . VAL B 1 96 ? 7.32 22.938 8.906 1 98.06 96 VAL B O 1
ATOM 2021 N N . ASP B 1 97 ? 8.625 23.953 10.461 1 97.56 97 ASP B N 1
ATOM 2022 C CA . ASP B 1 97 ? 8.922 25.109 9.609 1 97.56 97 ASP B CA 1
ATOM 2023 C C . ASP B 1 97 ? 9.656 24.688 8.344 1 97.56 97 ASP B C 1
ATOM 2025 O O . ASP B 1 97 ? 9.352 25.156 7.25 1 97.56 97 ASP B O 1
ATOM 2029 N N . GLU B 1 98 ? 10.609 23.812 8.562 1 98 98 GLU B N 1
ATOM 2030 C CA . GLU B 1 98 ? 11.398 23.328 7.434 1 98 98 GLU B CA 1
ATOM 2031 C C . GLU B 1 98 ? 10.516 22.641 6.395 1 98 98 GLU B C 1
ATOM 2033 O O . GLU B 1 98 ? 10.727 22.797 5.191 1 98 98 GLU B O 1
ATOM 2038 N N . LEU B 1 99 ? 9.531 21.875 6.82 1 98 99 LEU B N 1
ATOM 2039 C CA . LEU B 1 99 ? 8.711 21.047 5.938 1 98 99 LEU B CA 1
ATOM 2040 C C . LEU B 1 99 ? 7.512 21.828 5.414 1 98 99 LEU B C 1
ATOM 2042 O O . LEU B 1 99 ? 6.789 21.344 4.539 1 98 99 LEU B O 1
ATOM 2046 N N . TRP B 1 100 ? 7.246 22.969 5.852 1 96.75 100 TRP B N 1
ATOM 2047 C CA . TRP B 1 100 ? 6.016 23.703 5.586 1 96.75 100 TRP B CA 1
ATOM 2048 C C . TRP B 1 100 ? 5.941 24.125 4.125 1 96.75 100 TRP B C 1
ATOM 2050 O O . TRP B 1 100 ? 6.941 24.562 3.545 1 96.75 100 TRP B O 1
ATOM 2060 N N . SER B 1 101 ? 4.859 23.969 3.518 1 92.5 101 SER B N 1
ATOM 2061 C CA . SER B 1 101 ? 4.508 24.516 2.215 1 92.5 101 SER B CA 1
ATOM 2062 C C . SER B 1 101 ? 3.168 25.25 2.266 1 92.5 101 SER B C 1
ATOM 2064 O O . SER B 1 101 ? 2.291 24.891 3.055 1 92.5 101 SER B O 1
ATOM 2066 N N . PRO B 1 102 ? 2.947 26.266 1.443 1 87.94 102 PRO B N 1
ATOM 2067 C CA . PRO B 1 102 ? 1.711 27.047 1.477 1 87.94 102 PRO B CA 1
ATOM 2068 C C . PRO B 1 102 ? 0.463 26.188 1.27 1 87.94 102 PRO B C 1
ATOM 2070 O O . PRO B 1 102 ? -0.603 26.516 1.806 1 87.94 102 PRO B O 1
ATOM 2073 N N . VAL B 1 103 ? 0.611 25.141 0.569 1 86.56 103 VAL B N 1
ATOM 2074 C CA . VAL B 1 103 ? -0.54 24.281 0.279 1 86.56 103 VAL B CA 1
ATOM 2075 C C . VAL B 1 103 ? -1.058 23.656 1.57 1 86.56 103 VAL B C 1
ATOM 2077 O O . VAL B 1 103 ? -2.236 23.297 1.668 1 86.56 103 VAL B O 1
ATOM 2080 N N . MET B 1 104 ? -0.252 23.547 2.604 1 90.56 104 MET B N 1
ATOM 2081 C CA . MET B 1 104 ? -0.623 22.906 3.863 1 90.56 104 MET B CA 1
ATOM 2082 C C . MET B 1 104 ? -1.62 23.766 4.637 1 90.56 104 MET B C 1
ATOM 2084 O O . MET B 1 104 ? -2.277 23.281 5.559 1 90.56 104 MET B O 1
ATOM 2088 N N . LYS B 1 105 ? -1.739 24.969 4.25 1 89.06 105 LYS B N 1
ATOM 2089 C CA . LYS B 1 105 ? -2.707 25.859 4.883 1 89.06 105 LYS B CA 1
ATOM 2090 C C . LYS B 1 105 ? -4.133 25.375 4.656 1 89.06 105 LYS B C 1
ATOM 2092 O O . LYS B 1 105 ? -5.051 25.75 5.391 1 89.06 105 LYS B O 1
ATOM 2097 N N . ALA B 1 106 ? -4.324 24.625 3.641 1 84.25 106 ALA B N 1
ATOM 2098 C CA . ALA B 1 106 ? -5.637 24.031 3.381 1 84.25 106 ALA B CA 1
ATOM 2099 C C . ALA B 1 106 ? -6.113 23.219 4.574 1 84.25 106 ALA B C 1
ATOM 2101 O O . ALA B 1 106 ? -7.312 23.156 4.852 1 84.25 106 ALA B O 1
ATOM 2102 N N . TRP B 1 107 ? -5.199 22.578 5.305 1 87.56 107 TRP B N 1
ATOM 2103 C CA . TRP B 1 107 ? -5.527 21.719 6.438 1 87.56 107 TRP B CA 1
ATOM 2104 C C . TRP B 1 107 ? -5.219 22.422 7.758 1 87.56 107 TRP B C 1
ATOM 2106 O O . TRP B 1 107 ? -5.848 22.141 8.781 1 87.56 107 TRP B O 1
ATOM 2116 N N . PHE B 1 108 ? -4.27 23.266 7.605 1 91.75 108 PHE B N 1
ATOM 2117 C CA . PHE B 1 108 ? -3.807 23.969 8.789 1 91.75 108 PHE B CA 1
ATOM 2118 C C . PHE B 1 108 ? -3.82 25.484 8.555 1 91.75 108 PHE B C 1
ATOM 2120 O O . PHE B 1 108 ? -2.764 26.109 8.422 1 91.75 108 PHE B O 1
ATOM 2127 N N . PRO B 1 109 ? -4.977 26.078 8.625 1 89.62 109 PRO B N 1
ATOM 2128 C CA . PRO B 1 109 ? -5.125 27.484 8.25 1 89.62 109 PRO B CA 1
ATOM 2129 C C . PRO B 1 109 ? -4.312 28.422 9.133 1 89.62 109 PRO B C 1
ATOM 2131 O O . PRO B 1 109 ? -3.938 29.516 8.703 1 89.62 109 PRO B O 1
ATOM 2134 N N . GLU B 1 110 ? -4.008 28.062 10.352 1 92.06 110 GLU B N 1
ATOM 2135 C CA . GLU B 1 110 ? -3.283 28.922 11.281 1 92.06 110 GLU B CA 1
ATOM 2136 C C . GLU B 1 110 ? -1.784 28.906 10.992 1 92.06 110 GLU B C 1
ATOM 2138 O O . GLU B 1 110 ? -1.019 29.641 11.609 1 92.06 110 GLU B O 1
ATOM 2143 N N . GLY B 1 111 ? -1.392 28.031 10.039 1 93 111 GLY B N 1
ATOM 2144 C CA . GLY B 1 111 ? -0.001 28.016 9.609 1 93 111 GLY B CA 1
ATOM 2145 C C . GLY B 1 111 ? 0.887 27.156 10.484 1 93 111 GLY B C 1
ATOM 2146 O O . GLY B 1 111 ? 0.395 26.406 11.336 1 93 111 GLY B O 1
ATOM 2147 N N . PRO B 1 112 ? 2.193 27.203 10.188 1 94.19 112 PRO B N 1
ATOM 2148 C CA . PRO B 1 112 ? 3.141 26.328 10.898 1 94.19 112 PRO B CA 1
ATOM 2149 C C . PRO B 1 112 ? 3.246 26.656 12.383 1 94.19 112 PRO B C 1
ATOM 2151 O O . PRO B 1 112 ? 3.777 25.859 13.156 1 94.19 112 PRO B O 1
ATOM 2154 N N . GLU B 1 113 ? 2.736 27.797 12.812 1 94.81 113 GLU B N 1
ATOM 2155 C CA . GLU B 1 113 ? 2.799 28.203 14.219 1 94.81 113 GLU B CA 1
ATOM 2156 C C . GLU B 1 113 ? 1.717 27.5 15.039 1 94.81 113 GLU B C 1
ATOM 2158 O O . GLU B 1 113 ? 1.753 27.531 16.266 1 94.81 113 GLU B O 1
ATOM 2163 N N . ASP B 1 114 ? 0.739 26.938 14.367 1 94.94 114 ASP B N 1
ATOM 2164 C CA . ASP B 1 114 ? -0.276 26.141 15.055 1 94.94 114 ASP B CA 1
ATOM 2165 C C . ASP B 1 114 ? 0.362 25.031 15.875 1 94.94 114 ASP B C 1
ATOM 2167 O O . ASP B 1 114 ? 1.038 24.156 15.32 1 94.94 114 ASP B O 1
ATOM 2171 N N . PRO B 1 115 ? 0.173 25.062 17.234 1 94.81 115 PRO B N 1
ATOM 2172 C CA . PRO B 1 115 ? 0.799 24.047 18.078 1 94.81 115 PRO B CA 1
ATOM 2173 C C . PRO B 1 115 ? 0.265 22.641 17.812 1 94.81 115 PRO B C 1
ATOM 2175 O O . PRO B 1 115 ? 0.865 21.641 18.25 1 94.81 115 PRO B O 1
ATOM 2178 N N . GLY B 1 116 ? -0.833 22.5 17.125 1 95.94 116 GLY B N 1
ATOM 2179 C CA . GLY B 1 116 ? -1.419 21.219 16.797 1 95.94 116 GLY B CA 1
ATOM 2180 C C . GLY B 1 116 ? -0.755 20.547 15.609 1 95.94 116 GLY B C 1
ATOM 2181 O O . GLY B 1 116 ? -1.004 19.359 15.336 1 95.94 116 GLY B O 1
ATOM 2182 N N . VAL B 1 117 ? 0.064 21.312 14.859 1 97.25 117 VAL B N 1
ATOM 2183 C CA . VAL B 1 117 ? 0.788 20.734 13.734 1 97.25 117 VAL B CA 1
ATOM 2184 C C . VAL B 1 117 ? 2.031 20 14.242 1 97.25 117 VAL B C 1
ATOM 2186 O O . VAL B 1 117 ? 2.848 20.578 14.961 1 97.25 117 VAL B O 1
ATOM 2189 N N . VAL B 1 118 ? 2.168 18.719 13.891 1 97.62 118 VAL B N 1
ATOM 2190 C CA . VAL B 1 118 ? 3.322 17.906 14.281 1 97.62 118 VAL B CA 1
ATOM 2191 C C . VAL B 1 118 ? 3.869 17.172 13.062 1 97.62 118 VAL B C 1
ATOM 2193 O O . VAL B 1 118 ? 3.283 17.219 11.977 1 97.62 118 VAL B O 1
ATOM 2196 N N . VAL B 1 119 ? 5.035 16.547 13.281 1 98.25 119 VAL B N 1
ATOM 2197 C CA . VAL B 1 119 ? 5.664 15.828 12.18 1 98.25 119 VAL B CA 1
ATOM 2198 C C . VAL B 1 119 ? 5.77 14.344 12.523 1 98.25 119 VAL B C 1
ATOM 2200 O O . VAL B 1 119 ? 5.977 13.977 13.68 1 98.25 119 VAL B O 1
ATOM 2203 N N . VAL B 1 120 ? 5.512 13.508 11.578 1 98.44 120 VAL B N 1
ATOM 2204 C CA . VAL B 1 120 ? 5.762 12.078 11.656 1 98.44 120 VAL B CA 1
ATOM 2205 C C . VAL B 1 120 ? 7.094 11.742 10.992 1 98.44 120 VAL B C 1
ATOM 2207 O O . VAL B 1 120 ? 7.324 12.102 9.836 1 98.44 120 VAL B O 1
ATOM 2210 N N . ARG B 1 121 ? 7.922 11.133 11.742 1 98.5 121 ARG B N 1
ATOM 2211 C CA . ARG B 1 121 ? 9.211 10.664 11.25 1 98.5 121 ARG B CA 1
ATOM 2212 C C . ARG B 1 121 ? 9.227 9.148 11.102 1 98.5 121 ARG B C 1
ATOM 2214 O O . ARG B 1 121 ? 8.898 8.43 12.047 1 98.5 121 ARG B O 1
ATOM 2221 N N . VAL B 1 122 ? 9.586 8.664 9.953 1 98.06 122 VAL B N 1
ATOM 2222 C CA . VAL B 1 122 ? 9.75 7.23 9.75 1 98.06 122 VAL B CA 1
ATOM 2223 C C . VAL B 1 122 ? 11.188 6.934 9.312 1 98.06 122 VAL B C 1
ATOM 2225 O O . VAL B 1 122 ? 11.617 7.363 8.242 1 98.06 122 VAL B O 1
ATOM 2228 N N . ASP B 1 123 ? 11.906 6.242 10.172 1 96.81 123 ASP B N 1
ATOM 2229 C CA . ASP B 1 123 ? 13.219 5.734 9.805 1 96.81 123 ASP B CA 1
ATOM 2230 C C . ASP B 1 123 ? 13.125 4.34 9.188 1 96.81 123 ASP B C 1
ATOM 2232 O O . ASP B 1 123 ? 12.859 3.363 9.898 1 96.81 123 ASP B O 1
ATOM 2236 N N . LEU B 1 124 ? 13.367 4.289 7.863 1 94.81 124 LEU B N 1
ATOM 2237 C CA . LEU B 1 124 ? 13.234 3.021 7.148 1 94.81 124 LEU B CA 1
ATOM 2238 C C . LEU B 1 124 ? 14.258 2.006 7.641 1 94.81 124 LEU B C 1
ATOM 2240 O O . LEU B 1 124 ? 15.422 2.344 7.84 1 94.81 124 LEU B O 1
ATOM 2244 N N . VAL B 1 125 ? 13.828 0.806 7.883 1 91.62 125 VAL B N 1
ATOM 2245 C CA . VAL B 1 125 ? 14.68 -0.285 8.336 1 91.62 125 VAL B CA 1
ATOM 2246 C C . VAL B 1 125 ? 14.914 -1.269 7.191 1 91.62 125 VAL B C 1
ATOM 2248 O O . VAL B 1 125 ? 16.031 -1.785 7.027 1 91.62 125 VAL B O 1
ATOM 2251 N N . SER B 1 126 ? 13.914 -1.512 6.402 1 90.31 126 SER B N 1
ATOM 2252 C CA . SER B 1 126 ? 13.992 -2.396 5.242 1 90.31 126 SER B CA 1
ATOM 2253 C C . SER B 1 126 ? 13.008 -1.976 4.156 1 90.31 126 SER B C 1
ATOM 2255 O O . SER B 1 126 ? 11.992 -1.33 4.445 1 90.31 126 SER B O 1
ATOM 2257 N N . ALA B 1 127 ? 13.375 -2.268 2.943 1 93.06 127 ALA B N 1
ATOM 2258 C CA . ALA B 1 127 ? 12.5 -1.961 1.812 1 93.06 127 ALA B CA 1
ATOM 2259 C C . ALA B 1 127 ? 12.789 -2.889 0.633 1 93.06 127 ALA B C 1
ATOM 2261 O O . ALA B 1 127 ? 13.922 -3.344 0.453 1 93.06 127 ALA B O 1
ATOM 2262 N N . GLU B 1 128 ? 11.781 -3.215 -0.008 1 90.38 128 GLU B N 1
ATOM 2263 C CA . GLU B 1 128 ? 11.852 -3.875 -1.308 1 90.38 128 GLU B CA 1
ATOM 2264 C C . GLU B 1 128 ? 11.094 -3.082 -2.369 1 90.38 128 GLU B C 1
ATOM 2266 O O . GLU B 1 128 ? 10.07 -2.457 -2.072 1 90.38 128 GLU B O 1
ATOM 2271 N N . TYR B 1 129 ? 11.688 -3.027 -3.57 1 90.06 129 TYR B N 1
ATOM 2272 C CA . TYR B 1 129 ? 10.992 -2.332 -4.648 1 90.06 129 TYR B CA 1
ATOM 2273 C C . TYR B 1 129 ? 11.016 -3.152 -5.934 1 90.06 129 TYR B C 1
ATOM 2275 O O . TYR B 1 129 ? 11.922 -3.967 -6.137 1 90.06 129 TYR B O 1
ATOM 2283 N N . TRP B 1 130 ? 10.016 -3.051 -6.723 1 87.12 130 TRP B N 1
ATOM 2284 C CA . TRP B 1 130 ? 9.836 -3.602 -8.062 1 87.12 130 TRP B CA 1
ATOM 2285 C C . TRP B 1 130 ? 9.594 -2.494 -9.078 1 87.12 130 TRP B C 1
ATOM 2287 O O . TRP B 1 130 ? 8.688 -1.68 -8.914 1 87.12 130 TRP B O 1
ATOM 2297 N N . ALA B 1 131 ? 10.477 -2.295 -9.953 1 85.12 131 ALA B N 1
ATOM 2298 C CA . ALA B 1 131 ? 10.352 -1.273 -10.984 1 85.12 131 ALA B CA 1
ATOM 2299 C C . ALA B 1 131 ? 10.453 -1.888 -12.375 1 85.12 131 ALA B C 1
ATOM 2301 O O . ALA B 1 131 ? 11.375 -2.658 -12.656 1 85.12 131 ALA B O 1
ATOM 2302 N N . THR B 1 132 ? 9.414 -1.688 -13.141 1 76.5 132 THR B N 1
ATOM 2303 C CA . THR B 1 132 ? 9.438 -2.215 -14.5 1 76.5 132 THR B CA 1
ATOM 2304 C C . THR B 1 132 ? 9.734 -1.104 -15.508 1 76.5 132 THR B C 1
ATOM 2306 O O . THR B 1 132 ? 8.992 -0.124 -15.594 1 76.5 132 THR B O 1
ATOM 2309 N N . THR B 1 133 ? 10.93 -0.879 -15.828 1 69.12 133 THR B N 1
ATOM 2310 C CA . THR B 1 133 ? 11.328 0.119 -16.812 1 69.12 133 THR B CA 1
ATOM 2311 C C . THR B 1 133 ? 10.945 -0.329 -18.219 1 69.12 133 THR B C 1
ATOM 2313 O O . THR B 1 133 ? 10.5 -1.462 -18.422 1 69.12 133 THR B O 1
ATOM 2316 N N . GLY B 1 134 ? 10.812 0.704 -19.172 1 64.12 134 GLY B N 1
ATOM 2317 C CA . GLY B 1 134 ? 10.516 0.389 -20.562 1 64.12 134 GLY B CA 1
ATOM 2318 C C . GLY B 1 134 ? 11.234 -0.851 -21.047 1 64.12 134 GLY B C 1
ATOM 2319 O O . GLY B 1 134 ? 10.617 -1.745 -21.625 1 64.12 134 GLY B O 1
ATOM 2320 N N . THR B 1 135 ? 12.422 -0.947 -20.734 1 63.72 135 THR B N 1
ATOM 2321 C CA . THR B 1 135 ? 13.203 -2.109 -21.141 1 63.72 135 THR B CA 1
ATOM 2322 C C . THR B 1 135 ? 12.781 -3.348 -20.359 1 63.72 135 THR B C 1
ATOM 2324 O O . THR B 1 135 ? 12.688 -4.441 -20.922 1 63.72 135 THR B O 1
ATOM 2327 N N . ASP B 1 136 ? 12.5 -3.074 -19.078 1 65.88 136 ASP B N 1
ATOM 2328 C CA . ASP B 1 136 ? 12.109 -4.188 -18.219 1 65.88 136 ASP B CA 1
ATOM 2329 C C . ASP B 1 136 ? 10.742 -4.742 -18.625 1 65.88 136 ASP B C 1
ATOM 2331 O O . ASP B 1 136 ? 10.516 -5.953 -18.578 1 65.88 136 ASP B O 1
ATOM 2335 N N . LYS B 1 137 ? 9.961 -3.816 -19.094 1 68.94 137 LYS B N 1
ATOM 2336 C CA . LYS B 1 137 ? 8.664 -4.277 -19.578 1 68.94 137 LYS B CA 1
ATOM 2337 C C . LYS B 1 137 ? 8.828 -5.176 -20.797 1 68.94 137 LYS B C 1
ATOM 2339 O O . LYS B 1 137 ? 8.141 -6.191 -20.922 1 68.94 137 LYS B O 1
ATOM 2344 N N . VAL B 1 138 ? 9.734 -4.656 -21.609 1 63 138 VAL B N 1
ATOM 2345 C CA . VAL B 1 138 ? 10.008 -5.434 -22.812 1 63 138 VAL B CA 1
ATOM 2346 C C . VAL B 1 138 ? 10.578 -6.793 -22.438 1 63 138 VAL B C 1
ATOM 2348 O O . VAL B 1 138 ? 10.164 -7.824 -22.969 1 63 138 VAL B O 1
ATOM 2351 N N . SER B 1 139 ? 11.516 -6.746 -21.438 1 66.31 139 SER B N 1
ATOM 2352 C CA . SER B 1 139 ? 12.133 -7.992 -21 1 66.31 139 SER B CA 1
ATOM 2353 C C . SER B 1 139 ? 11.125 -8.891 -20.297 1 66.31 139 SER B C 1
ATOM 2355 O O . SER B 1 139 ? 11.156 -10.117 -20.453 1 66.31 139 SER B O 1
ATOM 2357 N N . PHE B 1 140 ? 10.406 -8.305 -19.594 1 67.69 140 PHE B N 1
ATOM 2358 C CA . PHE B 1 140 ? 9.375 -9.086 -18.906 1 67.69 140 PHE B CA 1
ATOM 2359 C C . PHE B 1 140 ? 8.414 -9.703 -19.906 1 67.69 140 PHE B C 1
ATOM 2361 O O . PHE B 1 140 ? 8.141 -10.906 -19.859 1 67.69 140 PHE B O 1
ATOM 2368 N N . ALA B 1 141 ? 7.891 -8.891 -20.828 1 67.5 141 ALA B N 1
ATOM 2369 C CA . ALA B 1 141 ? 6.969 -9.398 -21.844 1 67.5 141 ALA B CA 1
ATOM 2370 C C . ALA B 1 141 ? 7.602 -10.531 -22.641 1 67.5 141 ALA B C 1
ATOM 2372 O O . ALA B 1 141 ? 6.949 -11.539 -22.922 1 67.5 141 ALA B O 1
ATOM 2373 N N . PHE B 1 142 ? 8.859 -10.312 -22.938 1 68.06 142 PHE B N 1
ATOM 2374 C CA . PHE B 1 142 ? 9.586 -11.359 -23.656 1 68.06 142 PHE B CA 1
ATOM 2375 C C . PHE B 1 142 ? 9.719 -12.609 -22.797 1 68.06 142 PHE B C 1
ATOM 2377 O O . PHE B 1 142 ? 9.602 -13.727 -23.297 1 68.06 142 PHE B O 1
ATOM 2384 N N . GLY B 1 143 ? 10.023 -12.375 -21.484 1 64.94 143 GLY B N 1
ATOM 2385 C CA . GLY B 1 143 ? 10.125 -13.5 -20.562 1 64.94 143 GLY B CA 1
ATOM 2386 C C . GLY B 1 143 ? 8.82 -14.258 -20.406 1 64.94 143 GLY B C 1
ATOM 2387 O O . GLY B 1 143 ? 8.82 -15.492 -20.359 1 64.94 143 GLY B O 1
ATOM 2388 N N . VAL B 1 144 ? 7.816 -13.523 -20.484 1 70.25 144 VAL B N 1
ATOM 2389 C CA . VAL B 1 144 ? 6.5 -14.148 -20.406 1 70.25 144 VAL B CA 1
ATOM 2390 C C . VAL B 1 144 ? 6.242 -14.961 -21.688 1 70.25 144 VAL B C 1
ATOM 2392 O O . VAL B 1 144 ? 5.836 -16.125 -21.609 1 70.25 144 VAL B O 1
ATOM 2395 N N . ALA B 1 145 ? 6.418 -14.391 -22.859 1 71.69 145 ALA B N 1
ATOM 2396 C CA . ALA B 1 145 ? 6.199 -15.078 -24.125 1 71.69 145 ALA B CA 1
ATOM 2397 C C . ALA B 1 145 ? 7.078 -16.328 -24.219 1 71.69 145 ALA B C 1
ATOM 2399 O O . ALA B 1 145 ? 6.605 -17.391 -24.609 1 71.69 145 ALA B O 1
ATOM 2400 N N . ARG B 1 146 ? 8.258 -16.156 -23.797 1 70.81 146 ARG B N 1
ATOM 2401 C CA . ARG B 1 146 ? 9.195 -17.281 -23.828 1 70.81 146 ARG B CA 1
ATOM 2402 C C . ARG B 1 146 ? 8.758 -18.391 -22.891 1 70.81 146 ARG B C 1
ATOM 2404 O O . ARG B 1 146 ? 8.828 -19.562 -23.234 1 70.81 146 ARG B O 1
ATOM 2411 N N . SER B 1 147 ? 8.367 -17.953 -21.719 1 68.62 147 SER B N 1
ATOM 2412 C CA . SER B 1 147 ? 7.941 -18.938 -20.734 1 68.62 147 SER B CA 1
ATOM 2413 C C . SER B 1 147 ? 6.723 -19.719 -21.234 1 68.62 147 SER B C 1
ATOM 2415 O O . SER B 1 147 ? 6.621 -20.922 -21.031 1 68.62 147 SER B O 1
ATOM 2417 N N . ILE B 1 148 ? 5.891 -19.031 -21.875 1 68.62 148 ILE B N 1
ATOM 2418 C CA . ILE B 1 148 ? 4.688 -19.656 -22.422 1 68.62 148 ILE B CA 1
ATOM 2419 C C . ILE B 1 148 ? 5.07 -20.625 -23.531 1 68.62 148 ILE B C 1
ATOM 2421 O O . ILE B 1 148 ? 4.531 -21.734 -23.609 1 68.62 148 ILE B O 1
ATOM 2425 N N . LEU B 1 149 ? 6.031 -20.25 -24.312 1 73.19 149 LEU B N 1
ATOM 2426 C CA . LEU B 1 149 ? 6.41 -21.047 -25.484 1 73.19 149 LEU B CA 1
ATOM 2427 C C . LEU B 1 149 ? 7.324 -22.203 -25.078 1 73.19 149 LEU B C 1
ATOM 2429 O O . LEU B 1 149 ? 7.219 -23.297 -25.625 1 73.19 149 LEU B O 1
ATOM 2433 N N . THR B 1 150 ? 8.117 -21.984 -24.062 1 77.38 150 THR B N 1
ATOM 2434 C CA . THR B 1 150 ? 9.148 -22.969 -23.75 1 77.38 150 THR B CA 1
ATOM 2435 C C . THR B 1 150 ? 8.758 -23.781 -22.531 1 77.38 150 THR B C 1
ATOM 2437 O O . THR B 1 150 ? 9.344 -24.844 -22.281 1 77.38 150 THR B O 1
ATOM 2440 N N . GLY B 1 151 ? 7.863 -23.25 -21.688 1 73.44 151 GLY B N 1
ATOM 2441 C CA . GLY B 1 151 ? 7.453 -23.938 -20.469 1 73.44 151 GLY B CA 1
ATOM 2442 C C . GLY B 1 151 ? 8.391 -23.688 -19.297 1 73.44 151 GLY B C 1
ATOM 2443 O O . GLY B 1 151 ? 8.359 -24.422 -18.312 1 73.44 151 GLY B O 1
ATOM 2444 N N . THR B 1 152 ? 9.305 -22.797 -19.422 1 71.44 152 THR B N 1
ATOM 2445 C CA . THR B 1 152 ? 10.234 -22.438 -18.359 1 71.44 152 THR B CA 1
ATOM 2446 C C . THR B 1 152 ? 9.742 -21.219 -17.594 1 71.44 152 THR B C 1
ATOM 2448 O O . THR B 1 152 ? 9.25 -20.25 -18.203 1 71.44 152 THR B O 1
ATOM 2451 N N . PRO B 1 153 ? 9.789 -21.344 -16.266 1 72 153 PRO B N 1
ATOM 2452 C CA . PRO B 1 153 ? 9.344 -20.188 -15.5 1 72 153 PRO B CA 1
ATOM 2453 C C . PRO B 1 153 ? 10.18 -18.938 -15.789 1 72 153 PRO B C 1
ATOM 2455 O O . PRO B 1 153 ? 11.336 -19.047 -16.203 1 72 153 PRO B O 1
ATOM 2458 N N . ILE B 1 154 ? 9.508 -17.766 -15.531 1 71.62 154 ILE B N 1
ATOM 2459 C CA . ILE B 1 154 ? 10.234 -16.516 -15.719 1 71.62 154 ILE B CA 1
ATOM 2460 C C . ILE B 1 154 ? 11.336 -16.391 -14.672 1 71.62 154 ILE B C 1
ATOM 2462 O O . ILE B 1 154 ? 11.164 -16.812 -13.531 1 71.62 154 ILE B O 1
ATOM 2466 N N . ASP B 1 155 ? 12.438 -15.984 -15.008 1 64.69 155 ASP B N 1
ATOM 2467 C CA . ASP B 1 155 ? 13.57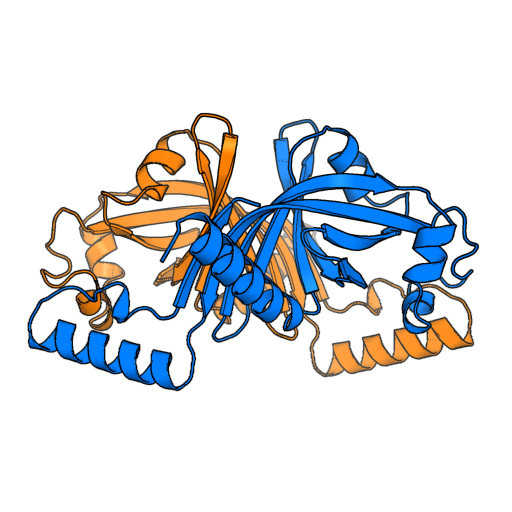 -15.789 -14.117 1 64.69 155 ASP B CA 1
ATOM 2468 C C . ASP B 1 155 ? 13.578 -14.375 -13.539 1 64.69 155 ASP B C 1
ATOM 2470 O O . ASP B 1 155 ? 12.875 -13.492 -14.031 1 64.69 155 ASP B O 1
ATOM 2474 N N . SER B 1 156 ? 14.258 -14.125 -12.398 1 59.88 156 SER B N 1
ATOM 2475 C CA . SER B 1 156 ? 14.336 -12.844 -11.703 1 59.88 156 SER B CA 1
ATOM 2476 C C . SER B 1 156 ? 14.781 -11.734 -12.656 1 59.88 156 SER B C 1
ATOM 2478 O O . SER B 1 156 ? 14.383 -10.578 -12.492 1 59.88 156 SER B O 1
ATOM 2480 N N . ASP B 1 157 ? 15.602 -12.172 -13.617 1 55.12 157 ASP B N 1
ATOM 2481 C CA . ASP B 1 157 ? 16.109 -11.203 -14.578 1 55.12 157 ASP B CA 1
ATOM 2482 C C . ASP B 1 157 ? 14.977 -10.656 -15.453 1 55.12 157 ASP B C 1
ATOM 2484 O O . ASP B 1 157 ? 15.109 -9.578 -16.047 1 55.12 157 ASP B O 1
ATOM 2488 N N . ASP B 1 158 ? 13.922 -11.453 -15.438 1 54.62 158 ASP B N 1
ATOM 2489 C CA . ASP B 1 158 ? 12.812 -11.094 -16.312 1 54.62 158 ASP B CA 1
ATOM 2490 C C . ASP B 1 158 ? 11.812 -10.188 -15.602 1 54.62 158 ASP B C 1
ATOM 2492 O O . ASP B 1 158 ? 10.977 -9.555 -16.25 1 54.62 158 ASP B O 1
ATOM 2496 N N . GLU B 1 159 ? 11.805 -10.18 -14.289 1 55.25 159 GLU B N 1
ATOM 2497 C CA . GLU B 1 159 ? 10.727 -9.578 -13.516 1 55.25 159 GLU B CA 1
ATOM 2498 C C . GLU B 1 159 ? 11.047 -8.125 -13.156 1 55.25 159 GLU B C 1
ATOM 2500 O O . GLU B 1 159 ? 10.266 -7.461 -12.477 1 55.25 159 GLU B O 1
ATOM 2505 N N . GLY B 1 160 ? 11.945 -7.508 -13.867 1 54.03 160 GLY B N 1
ATOM 2506 C CA . GLY B 1 160 ? 12.289 -6.133 -13.531 1 54.03 160 GLY B CA 1
ATOM 2507 C C . GLY B 1 160 ? 13.305 -6.023 -12.414 1 54.03 160 GLY B C 1
ATOM 2508 O O . GLY B 1 160 ? 13.883 -7.031 -11.992 1 54.03 160 GLY B O 1
ATOM 2509 N N . GLU B 1 161 ? 13.578 -4.766 -12.086 1 56.47 161 GLU B N 1
ATOM 2510 C CA . GLU B 1 161 ? 14.531 -4.539 -11.008 1 56.47 161 GLU B CA 1
ATOM 2511 C C . GLU B 1 161 ? 13.875 -4.754 -9.641 1 56.47 161 GLU B C 1
ATOM 2513 O O . GLU B 1 161 ? 12.797 -4.223 -9.375 1 56.47 161 GLU B O 1
ATOM 2518 N N . HIS B 1 162 ? 14.203 -5.859 -9.062 1 60.56 162 HIS B N 1
ATOM 2519 C CA . HIS B 1 162 ? 13.82 -6.121 -7.684 1 60.56 162 HIS B CA 1
ATOM 2520 C C . HIS B 1 162 ? 15 -5.914 -6.734 1 60.56 162 HIS B C 1
ATOM 2522 O O . HIS B 1 162 ? 16.125 -6.324 -7.031 1 60.56 162 HIS B O 1
ATOM 2528 N N . GLY B 1 163 ? 14.828 -4.801 -5.848 1 66.25 163 GLY B N 1
ATOM 2529 C CA . GLY B 1 163 ? 15.852 -4.59 -4.836 1 66.25 163 GLY B CA 1
ATOM 2530 C C . GLY B 1 163 ? 15.336 -4.758 -3.42 1 66.25 163 GLY B C 1
ATOM 2531 O O . GLY B 1 163 ? 14.164 -4.5 -3.145 1 66.25 163 GLY B O 1
ATOM 2532 N N . GLU B 1 164 ? 16.078 -5.488 -2.648 1 62.75 164 GLU B N 1
ATOM 2533 C CA . GLU B 1 164 ? 15.875 -5.574 -1.206 1 62.75 164 GLU B CA 1
ATOM 2534 C C . GLU B 1 164 ? 16.953 -4.812 -0.446 1 62.75 164 GLU B C 1
ATOM 2536 O O . GLU B 1 164 ? 18.141 -5.008 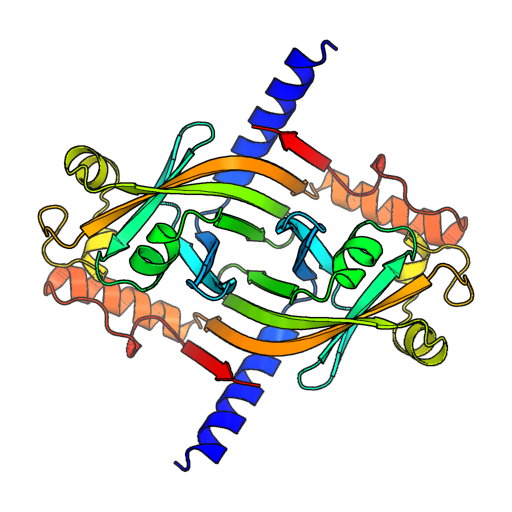-0.686 1 62.75 164 GLU B O 1
ATOM 2541 N N . VAL B 1 165 ? 16.453 -3.809 0.244 1 64.06 165 VAL B N 1
ATOM 2542 C CA . VAL B 1 165 ? 17.422 -2.973 0.956 1 64.06 165 VAL B CA 1
ATOM 2543 C C . VAL B 1 165 ? 17.172 -3.07 2.459 1 64.06 165 VAL B C 1
ATOM 2545 O O . VAL B 1 165 ? 16.031 -2.945 2.92 1 64.06 165 VAL B O 1
ATOM 2548 N N . ARG B 1 166 ? 18.188 -3.584 3.145 1 63.78 166 ARG B N 1
ATOM 2549 C CA . ARG B 1 166 ? 18.203 -3.424 4.594 1 63.78 166 ARG B CA 1
ATOM 2550 C C . ARG B 1 166 ? 18.906 -2.125 4.992 1 63.78 166 ARG B C 1
ATOM 2552 O O . ARG B 1 166 ? 20.062 -1.899 4.641 1 63.78 166 ARG B O 1
ATOM 2559 N N . LEU B 1 167 ? 18.141 -1.148 5.547 1 66.69 167 LEU B N 1
ATOM 2560 C CA . LEU B 1 167 ? 18.641 0.188 5.844 1 66.69 167 LEU B CA 1
ATOM 2561 C C . LEU B 1 167 ? 19.094 0.293 7.301 1 66.69 167 LEU B C 1
ATOM 2563 O O . LEU B 1 167 ? 18.594 -0.447 8.156 1 66.69 167 LEU B O 1
#

Secondary structure (DSSP, 8-state):
--HHHHHHHHHHHHHHHHTT-SEEEEEEE-TT--EEEEEEE--EEETTEEEEEEETTSHHHHHHTT-PPEEEEEE-SSEEEEEEEEEEEE--HHHHHHH--GGGGGT-TT-TT-TTEEEEEEEEEEEEEEE--HHHHHHHHHHHHHHHHH-PPPPGGGS-EEEEEE-/--HHHHHHHHHHHHHHHHTT-SEEEEEEE-TT--EEEEEEE--EEETTEEEEEEETTSHHHHHHTT-PPEEEEEE-SSEEEEEEEEEEEE--HHHHHHH--GGGGGT-TT-TT-TTEEEEEEEEEEEEEEE--HHHHHHHHHHHHHHHHH-PPPPGGGS-EEEEEE-

Foldseek 3Di:
DDPVVVQVVLQVVVVVLPVVDQKKWKWFAALVGHIDTDIFGFLDDDRQKTKGKDFCPDPVVNRLVNFDWMWIWDDDPFKIKTWIWGKHKAQDLVVLVVSDDPVCCVVVVVGSVPSRMIMMMTRTQKMKMFGQDPVLVVLLVVQVVCCVVVVDHRDPSNRHDIGIHGD/DDPVVVQVVLQVVVVVLPVVDQKKWKWFAALVGHIDTDIFGFLDDDRQKTKGKDFCPDPVVNRLVNFDWMWIWDDDPFKIKTWIWGKHKAQDLVVLVVSDDPVCCVVVVVGSVPSRMIMMMTRTQKMKMFGQDPVLVVLLVVQVVCCVVPVDHRDPSNRHDIGIHGD

Solvent-accessible surface area (backbone atoms only — not comparable to full-atom values): 17330 Å² total; per-residue (Å²): 126,54,73,66,55,51,50,49,52,42,46,52,52,47,50,59,56,52,70,75,50,58,55,31,39,41,30,40,31,40,90,88,62,49,77,49,54,42,82,38,60,54,61,43,75,59,87,62,28,42,32,31,74,44,54,60,84,39,68,64,53,63,21,40,70,67,65,56,62,30,39,38,37,37,47,54,97,47,38,39,36,24,33,35,19,50,43,46,81,41,79,54,62,69,56,44,56,70,59,59,55,80,73,52,18,14,72,35,35,75,42,80,77,33,84,51,57,32,32,39,40,30,42,41,38,35,35,34,36,38,36,46,45,78,65,27,45,50,40,24,51,48,29,35,54,46,6,58,74,70,44,42,52,52,50,71,84,22,70,22,52,71,46,76,35,81,90,129,56,74,66,55,53,50,49,51,42,46,52,52,48,49,59,57,53,68,74,51,57,55,32,40,40,29,40,33,41,91,88,61,50,74,48,53,43,81,40,61,54,63,44,76,60,88,60,29,41,32,30,73,45,55,60,86,38,68,64,54,64,22,39,70,67,64,57,62,30,40,38,36,37,48,54,99,46,38,39,36,25,34,35,20,50,44,45,82,39,80,53,63,69,57,45,54,69,58,58,52,80,74,53,19,14,73,36,35,75,43,79,78,32,84,51,58,32,33,39,40,31,43,42,38,35,34,36,37,39,38,47,45,77,64,28,44,51,40,25,52,49,30,34,54,45,6,56,74,70,44,42,52,51,50,70,84,24,69,20,53,72,46,78,34,81,94

Organism: NCBI:txid1608957

pLDDT: mean 86.73, std 12.66, range [51.0, 98.56]

Radius of gyration: 20.93 Å; Cα contacts (8 Å, |Δi|>4): 708; chains: 2; bounding box: 63×62×46 Å

Nearest PDB structures (foldseek):
  2i02-assembly1_A  TM=8.962E-01  e=4.399E-15  Nostoc punctiforme PCC 73102
  2i02-assembly1_B  TM=9.342E-01  e=5.282E-14  Nostoc punctiforme PCC 73102
  2fhq-assembly1_B  TM=9.335E-01  e=1.428E-13  Bacteroides thetaiotaomicron VPI-5482
  1t9m-assembly1_B  TM=7.024E-01  e=2.778E-08  Pseudomonas aeruginosa
  6ymh-assembly1_AAA  TM=7.162E-01  e=1.313E-07  Escherichia coli K-12

Sequence (334 aa):
MSTDTQQQTDRTALYEVLDDFDTAMLTTFTADGTPHGRPMHVAQRDGDTLWFVTGIDSGKVREIASGDPAVLTFQSSDTWVAATGEVEISHDRSKVDELWSPVMKAWFPEGPEDPGVVVVRVDLVSAEYWATTGTDKVSFAFGVARSILTGTPIDSDDEGEHGEVRLMSTDTQQQTDRTALYEVLDDFDTAMLTTFTADGTPHGRPMHVAQRDGDTLWFVTGIDSGKVREIASGDPAVLTFQSSDTWVAATGEVEISHDRSKVDELWSPVMKAWFPEGPEDPGVVVVRVDLVSAEYWATTGTDKVSFAFGVARSILTGTPIDSDDEGEHGEVRL

InterPro domains:
  IPR012349 FMN-binding split barrel [G3DSA:2.30.110.10] (8-167)
  IPR038725 General stress protein, FMN-binding split barrel domain [PF16242] (12-154)
  IPR052917 Stress Response and Developmental Protein [PTHR34818] (4-139)